Protein AF-A0A0K2SHP6-F1 (afdb_monomer_lite)

Radius of gyration: 23.62 Å; chains: 1; bounding box: 50×53×70 Å

InterPro domains:
  IPR011990 Tetratricopeptide-like helical domain superfamily [G3DSA:1.25.40.10] (3-105)
  IPR011990 Tetratricopeptide-like helical domain superfamily [SSF48452] (15-85)
  IPR019734 Tetratricopeptide repeat [PS50005] (16-49)
  IPR024079 Metallopeptidase, catalytic domain superfamily [G3DSA:3.40.390.10] (210-353)

Secondary structure (DSSP, 8-state):
-TTGGGS-HHHHGGGHHHHHHHHHHHHHTT-HHHHHHHHHHHHHH-TT-HHHHHHHHHHHHHTT-HHHHHHHHHHHHHH-S-HHHHHHHHHHHHHTTTTTT-----PPPEEEEEEEEEEESS--HHHHHHHHHHHHHHH-EEEEEPPPBPPPTTS-EEEHHHHHHHHHHHHHHHHS-HHHHHHHHHHTTS-TT---SHHHHHHHHHHHHTTSTTHHHHHHHHHHHS-EEEEHHHHHHHHHHHTHHHHHSTTEEEEEEEESSEEE-TT--S-S-B--TTEEEEEGGGG--TTS-HHHHHHHHHHHHHHHHHHHTTPPPPSSTTSTTS--SSHHHHHTS-SS--HHHHHHHHHHHHT-

Foldseek 3Di:
DVVLVPDDLVVSLVCLVVLQVVLVVCVVVVVLVSSLVSLLVSLLSVLPPLVSLQSNLVSCLVVVNLQSSLVSLVLQLPPPPDVVSNVVSVCVCVVSVSVVVHDDQDADAAQVAEAEEEEEPDDDPVLVVLLQVLCCVFQNYHYHYDYHDYDDPPFDKDQQLLVVLVVVQVVVVVVDDLVVQLVLQVVLVHHSVADDDSVRSLSSQLVVLVVDPCSVVVNLCSPQQGGIATAQVVVFVVVCVVCVVVCPDPNHLAYEYEYCGFYDHDPDGTDQKDAAARYIYGNLSNQCRVPDDPVRSSQLSSLVSNLRVCNNLVHRFDSHQQASNRDDDDSVSSVSHDSHHGPVSSVRSNVSVVVD

pLDDT: mean 93.49, std 9.22, range [31.86, 98.81]

Organism: Limnochorda pilosa (NCBI:txid1555112)

Structure (mmCIF, N/CA/C/O backbone):
data_AF-A0A0K2SHP6-F1
#
_entry.id   AF-A0A0K2SHP6-F1
#
loop_
_atom_site.group_PDB
_atom_site.id
_atom_site.type_symbol
_atom_site.label_atom_id
_atom_site.label_alt_id
_atom_site.label_comp_id
_atom_site.label_asym_id
_atom_site.label_entity_id
_atom_site.label_seq_id
_atom_site.pdbx_PDB_ins_code
_atom_site.Cartn_x
_atom_site.Cartn_y
_atom_site.Cartn_z
_atom_site.occupancy
_atom_site.B_iso_or_equiv
_atom_site.auth_seq_id
_atom_site.auth_comp_id
_atom_site.auth_asym_id
_atom_site.auth_atom_id
_atom_site.pdbx_PDB_model_num
ATOM 1 N N . MET A 1 1 ? -16.348 16.296 -7.286 1.00 46.06 1 MET A N 1
ATOM 2 C CA . MET A 1 1 ? -15.994 15.407 -6.153 1.00 46.06 1 MET A CA 1
ATOM 3 C C . MET A 1 1 ? -16.353 13.943 -6.405 1.00 46.06 1 MET A C 1
ATOM 5 O O . MET A 1 1 ? -15.451 13.134 -6.304 1.00 46.06 1 MET A O 1
ATOM 9 N N . ALA A 1 2 ? -17.587 13.579 -6.793 1.00 34.31 2 ALA A N 1
ATOM 10 C CA . ALA A 1 2 ? -17.948 12.170 -7.070 1.00 34.31 2 ALA A CA 1
ATOM 11 C C . ALA A 1 2 ? -17.164 11.513 -8.232 1.00 34.31 2 ALA A C 1
ATOM 13 O O . ALA A 1 2 ? -17.018 10.296 -8.279 1.00 34.31 2 ALA A O 1
ATOM 14 N N . GLU A 1 3 ? -16.643 12.317 -9.162 1.00 31.86 3 GLU A N 1
ATOM 15 C CA . GLU A 1 3 ? -15.812 11.859 -10.284 1.00 31.86 3 GLU A CA 1
ATOM 16 C C . GLU A 1 3 ? -14.351 11.582 -9.870 1.00 31.86 3 GLU A C 1
ATOM 18 O O . GLU A 1 3 ? -13.687 10.752 -10.479 1.00 31.86 3 GLU A O 1
ATOM 23 N N . LEU A 1 4 ? -13.889 12.184 -8.765 1.00 37.78 4 LEU A N 1
ATOM 24 C CA . LEU A 1 4 ? -12.546 11.977 -8.198 1.00 37.78 4 LEU A CA 1
ATOM 25 C C . LEU A 1 4 ? -12.437 10.683 -7.389 1.00 37.78 4 LEU A C 1
ATOM 27 O O . LEU A 1 4 ? -11.349 10.143 -7.227 1.00 37.78 4 LEU A O 1
ATOM 31 N N . ASP A 1 5 ? -13.572 10.163 -6.918 1.00 39.72 5 ASP A N 1
ATOM 32 C CA . ASP A 1 5 ? -13.646 8.896 -6.183 1.00 39.72 5 ASP A CA 1
ATOM 33 C C . ASP A 1 5 ? -13.569 7.667 -7.105 1.00 39.72 5 ASP A C 1
ATOM 35 O O . ASP A 1 5 ? -13.494 6.537 -6.625 1.00 39.72 5 ASP A O 1
ATOM 39 N N . ARG A 1 6 ? -13.608 7.860 -8.434 1.00 41.28 6 ARG A N 1
ATOM 40 C CA . ARG A 1 6 ? -13.670 6.767 -9.420 1.00 41.28 6 ARG A CA 1
ATOM 41 C C . ARG A 1 6 ? -12.330 6.360 -10.022 1.00 41.28 6 ARG A C 1
ATOM 43 O O . ARG A 1 6 ? -12.304 5.429 -10.826 1.00 41.28 6 ARG A O 1
ATOM 50 N N . THR A 1 7 ? -11.223 6.971 -9.618 1.00 42.38 7 THR A N 1
ATOM 51 C CA . THR A 1 7 ? -9.961 6.787 -10.335 1.00 42.38 7 THR A CA 1
ATOM 52 C C . THR A 1 7 ? -8.839 6.468 -9.366 1.00 42.38 7 THR A C 1
ATOM 54 O O . THR A 1 7 ? -8.581 7.216 -8.430 1.00 42.38 7 THR A O 1
ATOM 57 N N . PHE A 1 8 ? -8.200 5.323 -9.606 1.00 55.66 8 PHE A N 1
ATOM 58 C CA . PHE A 1 8 ? -6.891 4.896 -9.115 1.00 55.66 8 PHE A CA 1
ATOM 59 C C . PHE A 1 8 ? -6.152 5.924 -8.245 1.00 55.66 8 PHE A C 1
ATOM 61 O O . PHE A 1 8 ? -5.740 6.975 -8.741 1.00 55.66 8 PHE A O 1
ATOM 68 N N . ASN A 1 9 ? -5.895 5.571 -6.978 1.00 60.88 9 ASN A N 1
ATOM 69 C CA . ASN A 1 9 ? -5.190 6.413 -5.997 1.00 60.88 9 ASN A CA 1
ATOM 70 C C . ASN A 1 9 ? -3.904 7.076 -6.535 1.00 60.88 9 ASN A C 1
ATOM 72 O O . ASN A 1 9 ? -3.523 8.144 -6.063 1.00 60.88 9 ASN A O 1
ATOM 76 N N . VAL A 1 10 ? -3.255 6.457 -7.529 1.00 64.12 10 VAL A N 1
ATOM 77 C CA . VAL A 1 10 ? -2.071 6.969 -8.231 1.00 64.12 10 VAL A CA 1
ATOM 78 C C . VAL A 1 10 ? -2.303 8.363 -8.833 1.00 64.12 10 VAL A C 1
ATOM 80 O O . VAL A 1 10 ? -1.466 9.244 -8.656 1.00 64.12 10 VAL A O 1
ATOM 83 N N . PHE A 1 11 ? -3.430 8.594 -9.515 1.00 67.31 11 PHE A N 1
ATOM 84 C CA . PHE A 1 11 ? -3.732 9.896 -10.125 1.00 67.31 11 PHE A CA 1
ATOM 85 C C . PHE A 1 11 ? -4.394 10.849 -9.130 1.00 67.31 11 PHE A C 1
ATOM 87 O O . PHE A 1 11 ? -4.012 12.017 -9.054 1.00 67.31 11 PHE A O 1
ATOM 94 N N . ALA A 1 12 ? -5.314 10.331 -8.308 1.00 71.75 12 ALA A N 1
ATOM 95 C CA . ALA A 1 12 ? -6.076 11.124 -7.344 1.00 71.75 12 ALA A CA 1
ATOM 96 C C . ALA A 1 12 ? -5.189 11.844 -6.309 1.00 71.75 12 ALA A C 1
ATOM 98 O O . ALA A 1 12 ? -5.555 12.914 -5.828 1.00 71.75 12 ALA A O 1
ATOM 99 N N . ARG A 1 13 ? -3.990 11.325 -5.995 1.00 74.94 13 ARG A N 1
ATOM 100 C CA . ARG A 1 13 ? -3.048 11.991 -5.076 1.00 74.94 13 ARG A CA 1
ATOM 101 C C . ARG A 1 13 ? -2.642 13.393 -5.525 1.00 74.94 13 ARG A C 1
ATOM 103 O O . ARG A 1 13 ? -2.431 14.244 -4.669 1.00 74.94 13 ARG A O 1
ATOM 110 N N . ARG A 1 14 ? -2.572 13.667 -6.833 1.00 79.56 14 ARG A N 1
ATOM 111 C CA . ARG A 1 14 ? -2.256 15.020 -7.340 1.00 79.56 14 ARG A CA 1
ATOM 112 C C . ARG A 1 14 ? -3.284 16.060 -6.902 1.00 79.56 14 ARG A C 1
ATOM 114 O O . ARG A 1 14 ? -2.984 17.246 -6.864 1.00 79.56 14 ARG A O 1
ATOM 121 N N . GLU A 1 15 ? -4.472 15.601 -6.536 1.00 83.25 15 GLU A N 1
ATOM 122 C CA . GLU A 1 15 ? -5.588 16.430 -6.116 1.00 83.25 15 GLU A CA 1
ATOM 123 C C . GLU A 1 15 ? -5.791 16.440 -4.597 1.00 83.25 15 GLU A C 1
ATOM 125 O O . GLU A 1 15 ? -6.750 17.036 -4.110 1.00 83.25 15 GLU A O 1
ATOM 130 N N . SER A 1 16 ? -4.895 15.822 -3.811 1.00 88.31 16 SER A N 1
ATOM 131 C CA . SER A 1 16 ? -5.048 15.759 -2.351 1.00 88.31 16 SER A CA 1
ATOM 132 C C . SER A 1 16 ? -5.168 17.145 -1.714 1.00 88.31 16 SER A C 1
ATOM 134 O O . SER A 1 16 ? -5.914 17.308 -0.753 1.00 88.31 16 SER A O 1
ATOM 136 N N . GLN A 1 17 ? -4.489 18.154 -2.275 1.00 91.38 17 GLN A N 1
ATOM 137 C CA . GLN A 1 17 ? -4.561 19.533 -1.786 1.00 91.38 17 GLN A CA 1
ATOM 138 C C . GLN A 1 17 ? -5.980 20.112 -1.850 1.00 91.38 17 GLN A C 1
ATOM 140 O O . GLN A 1 17 ? -6.403 20.782 -0.913 1.00 91.38 17 GLN A O 1
ATOM 145 N N . VAL A 1 18 ? -6.754 19.774 -2.886 1.00 92.75 18 VAL A N 1
ATOM 146 C CA . VAL A 1 18 ? -8.138 20.249 -3.052 1.00 92.75 18 VAL A CA 1
ATOM 147 C C . VAL A 1 18 ? -9.019 19.782 -1.894 1.00 92.75 18 VAL A C 1
ATOM 149 O O . VAL A 1 18 ? -9.867 20.532 -1.410 1.00 92.75 18 VAL A O 1
ATOM 152 N N . TYR A 1 19 ? -8.801 18.556 -1.410 1.00 94.62 19 TYR A N 1
ATOM 153 C CA . TYR A 1 19 ? -9.505 18.047 -0.235 1.00 94.62 19 TYR A CA 1
ATOM 154 C C . TYR A 1 19 ? -9.146 18.841 1.021 1.00 94.62 19 TYR A C 1
ATOM 156 O O . TYR A 1 19 ? -10.040 19.202 1.781 1.00 94.62 19 TYR A O 1
ATOM 164 N N . PHE A 1 20 ? -7.869 19.158 1.233 1.00 95.81 20 PHE A N 1
ATOM 165 C CA . PHE A 1 20 ? -7.456 19.937 2.400 1.00 95.81 20 PHE A CA 1
ATOM 166 C C . PHE A 1 20 ? -8.033 21.354 2.366 1.00 95.81 20 PHE A C 1
ATOM 168 O O . PHE A 1 20 ? -8.647 21.773 3.346 1.00 95.81 20 PHE A O 1
ATOM 175 N N . ASP A 1 21 ? -7.944 22.051 1.233 1.00 95.38 21 ASP A N 1
ATOM 176 C CA . ASP A 1 21 ? -8.497 23.402 1.076 1.00 95.38 21 ASP A CA 1
ATOM 177 C C . ASP A 1 21 ? -10.013 23.424 1.332 1.00 95.38 21 ASP A C 1
ATOM 179 O O . ASP A 1 21 ? -10.532 24.306 2.025 1.00 95.38 21 ASP A O 1
ATOM 183 N N . PHE A 1 22 ? -10.737 22.414 0.836 1.00 96.75 22 PHE A N 1
ATOM 184 C CA . PHE A 1 22 ? -12.172 22.294 1.077 1.00 96.75 22 PHE A CA 1
ATOM 185 C C . PHE A 1 22 ? -12.497 21.975 2.543 1.00 96.75 22 PHE A C 1
ATOM 187 O O . PHE A 1 22 ? -13.408 22.580 3.112 1.00 96.75 22 PHE A O 1
ATOM 194 N N . ALA A 1 23 ? -11.724 21.095 3.185 1.00 97.12 23 ALA A N 1
ATOM 195 C CA . ALA A 1 23 ? -11.887 20.780 4.601 1.00 97.12 23 ALA A CA 1
ATOM 196 C C . ALA A 1 23 ? -11.656 22.017 5.486 1.00 97.12 23 ALA A C 1
ATOM 198 O O . ALA A 1 23 ? -12.432 22.274 6.409 1.00 97.12 23 ALA A O 1
ATOM 199 N N . TYR A 1 24 ? -10.654 22.843 5.164 1.00 97.19 24 TYR A N 1
ATOM 200 C CA . TYR A 1 24 ? -10.438 24.128 5.831 1.00 97.19 24 TYR A CA 1
ATOM 201 C C . TYR A 1 24 ? -11.627 25.075 5.647 1.00 97.19 24 TYR A C 1
ATOM 203 O O . TYR A 1 24 ? -12.107 25.652 6.623 1.00 97.19 24 TYR A O 1
ATOM 211 N N . ALA A 1 25 ? -12.163 25.201 4.431 1.00 97.44 25 ALA A N 1
ATOM 212 C CA . ALA A 1 25 ? -13.352 26.017 4.184 1.00 97.44 25 ALA A CA 1
ATOM 213 C C . ALA A 1 25 ? -14.573 25.542 4.996 1.00 97.44 25 ALA A C 1
ATOM 215 O O . ALA A 1 25 ? -15.337 26.365 5.506 1.00 97.44 25 ALA A O 1
ATOM 216 N N . GLN A 1 26 ? -14.747 24.227 5.163 1.00 97.81 26 GLN A N 1
ATOM 217 C CA . GLN A 1 26 ? -15.789 23.655 6.019 1.00 97.81 26 GLN A CA 1
ATOM 218 C C . GLN A 1 26 ? -15.562 23.985 7.501 1.00 97.81 26 GLN A C 1
ATOM 220 O O . GLN A 1 26 ? -16.510 24.402 8.169 1.00 97.81 26 GLN A O 1
ATOM 225 N N . LEU A 1 27 ? -14.318 23.911 7.996 1.00 96.31 27 LEU A N 1
ATOM 226 C CA . LEU A 1 27 ? -13.974 24.342 9.358 1.00 96.31 27 LEU A CA 1
ATOM 227 C C . LEU A 1 27 ? -14.318 25.815 9.599 1.00 96.31 27 LEU A C 1
ATOM 229 O O . LEU A 1 27 ? -14.962 26.127 10.601 1.00 96.31 27 LEU A O 1
ATOM 233 N N . TYR A 1 28 ? -13.956 26.714 8.677 1.00 96.06 28 TYR A N 1
ATOM 234 C CA . TYR A 1 28 ? -14.283 28.144 8.784 1.00 96.06 28 TYR A CA 1
ATOM 235 C C . TYR A 1 28 ? -15.791 28.410 8.830 1.00 96.06 28 TYR A C 1
ATOM 237 O O . TYR A 1 28 ? -16.234 29.382 9.439 1.00 96.06 28 TYR A O 1
ATOM 245 N N . ARG A 1 29 ? -16.588 27.537 8.209 1.00 96.81 29 ARG A N 1
ATOM 246 C CA . ARG A 1 29 ? -18.055 27.601 8.217 1.00 96.81 29 ARG A CA 1
ATOM 247 C C . ARG A 1 29 ? -18.701 26.875 9.402 1.00 96.81 29 ARG A C 1
ATOM 249 O O . ARG A 1 29 ? -19.924 26.890 9.504 1.00 96.81 29 ARG A O 1
ATOM 256 N N . GLY A 1 30 ? -17.913 26.245 10.274 1.00 96.50 30 GLY A N 1
ATOM 257 C CA . GLY A 1 30 ? -18.402 25.469 11.415 1.00 96.50 30 GLY A CA 1
ATOM 258 C C . GLY A 1 30 ? -18.952 24.081 11.063 1.00 96.50 30 GLY A C 1
ATOM 259 O O . GLY A 1 30 ? -19.522 23.422 11.930 1.00 96.50 30 GLY A O 1
ATOM 260 N N . ASP A 1 31 ? -18.774 23.608 9.826 1.00 97.12 31 ASP A N 1
ATOM 261 C CA . ASP A 1 31 ? -19.172 22.263 9.398 1.00 97.12 31 ASP A CA 1
ATOM 262 C C . ASP A 1 31 ? -18.116 21.233 9.831 1.00 97.12 31 ASP A C 1
ATOM 264 O O . ASP A 1 31 ? -17.289 20.777 9.043 1.00 97.12 31 ASP A O 1
ATOM 268 N N . LEU A 1 32 ? -18.112 20.897 11.125 1.00 96.75 32 LEU A N 1
ATOM 269 C CA . LEU A 1 32 ? -17.114 19.996 11.713 1.00 96.75 32 LEU A CA 1
ATOM 270 C C . LEU A 1 32 ? -17.205 18.569 11.151 1.00 96.75 32 LEU A C 1
ATOM 272 O O . LEU A 1 32 ? -16.179 17.924 10.938 1.00 96.75 32 LEU A O 1
ATOM 276 N N . ALA A 1 33 ? -18.422 18.076 10.906 1.00 95.56 33 ALA A N 1
ATOM 277 C CA . ALA A 1 33 ? -18.645 16.732 10.378 1.00 95.56 33 ALA A CA 1
ATOM 278 C C . ALA A 1 33 ? -18.196 16.627 8.915 1.00 95.56 33 ALA A C 1
ATOM 280 O O . ALA A 1 33 ? -17.489 15.684 8.552 1.00 95.56 33 ALA A O 1
ATOM 281 N N . GLY A 1 34 ? -18.550 17.620 8.094 1.00 96.31 34 GLY A N 1
ATOM 282 C CA . GLY A 1 34 ? -18.091 17.700 6.716 1.00 96.31 34 GLY A CA 1
ATOM 283 C C . GLY A 1 34 ? -16.577 17.866 6.629 1.00 96.31 34 GLY A C 1
ATOM 284 O O . GLY A 1 34 ? -15.938 17.114 5.897 1.00 96.31 34 GLY A O 1
ATOM 285 N N . ALA A 1 35 ? -15.991 18.758 7.436 1.00 97.56 35 ALA A N 1
ATOM 286 C CA . ALA A 1 35 ? -14.543 18.943 7.489 1.00 97.56 35 ALA A CA 1
ATOM 287 C C . ALA A 1 35 ? -13.813 17.642 7.839 1.00 97.56 35 ALA A C 1
ATOM 289 O O . ALA A 1 35 ? -12.863 17.276 7.151 1.00 97.56 35 ALA A O 1
ATOM 290 N N . LYS A 1 36 ? -14.283 16.911 8.861 1.00 96.62 36 LYS A N 1
ATOM 291 C CA . LYS A 1 36 ? -13.721 15.610 9.250 1.00 96.62 36 LYS A CA 1
ATOM 292 C C . LYS A 1 36 ? -13.700 14.639 8.069 1.00 96.62 36 LYS A C 1
ATOM 294 O O . LYS A 1 36 ? -12.642 14.118 7.727 1.00 96.62 36 LYS A O 1
ATOM 299 N N . SER A 1 37 ? -14.850 14.439 7.423 1.00 95.50 37 SER A N 1
ATOM 300 C CA . SER A 1 37 ? -14.970 13.525 6.282 1.00 95.50 37 SER A CA 1
ATOM 301 C C . SER A 1 37 ? -14.051 13.928 5.122 1.00 95.50 37 SER A C 1
ATOM 303 O O . SER A 1 37 ? -13.408 13.080 4.499 1.00 95.50 37 SER A O 1
ATOM 305 N N . THR A 1 38 ? -13.935 15.226 4.844 1.00 96.00 38 THR A N 1
ATOM 306 C CA . THR A 1 38 ? -13.072 15.731 3.773 1.00 96.00 38 THR A CA 1
ATOM 307 C C . THR A 1 38 ? -11.583 15.594 4.119 1.00 96.00 38 THR A C 1
ATOM 309 O O . THR A 1 38 ? -10.806 15.183 3.254 1.00 96.00 38 THR A O 1
ATOM 312 N N . PHE A 1 39 ? -11.175 15.841 5.371 1.00 97.12 39 PHE A N 1
ATOM 313 C CA . PHE A 1 39 ? -9.808 15.567 5.834 1.00 97.12 39 PHE A CA 1
ATOM 314 C C . PHE A 1 39 ? -9.453 14.089 5.695 1.00 97.12 39 PHE A C 1
ATOM 316 O O . PHE A 1 39 ? -8.389 13.773 5.171 1.00 97.12 39 PHE A O 1
ATOM 323 N N . GLU A 1 40 ? -10.345 13.181 6.100 1.00 95.50 40 GLU A N 1
ATOM 324 C CA . GLU A 1 40 ? -10.134 11.737 5.954 1.00 95.50 40 GLU A CA 1
ATOM 325 C C . GLU A 1 40 ? -9.912 11.351 4.483 1.00 95.50 40 GLU A C 1
ATOM 327 O O . GLU A 1 40 ? -9.000 10.587 4.167 1.00 95.50 40 GLU A O 1
ATOM 332 N N . ARG A 1 41 ? -10.677 11.930 3.549 1.00 93.06 41 ARG A N 1
ATOM 333 C CA . ARG A 1 41 ? -10.471 11.712 2.106 1.00 93.06 41 ARG A CA 1
ATOM 334 C C . ARG A 1 41 ? -9.114 12.222 1.625 1.00 93.06 41 ARG A C 1
ATOM 336 O O . ARG A 1 41 ? -8.411 11.485 0.936 1.00 93.06 41 ARG A O 1
ATOM 343 N N . GLY A 1 42 ? -8.726 13.437 2.012 1.00 94.31 42 GLY A N 1
ATOM 344 C CA . GLY A 1 42 ? -7.418 14.001 1.668 1.00 94.31 42 GLY A CA 1
ATOM 345 C C . GLY A 1 42 ? -6.261 13.170 2.228 1.00 94.31 42 GLY A C 1
ATOM 346 O O . GLY A 1 42 ? -5.319 12.840 1.508 1.00 94.31 42 GLY A O 1
ATOM 347 N N . LEU A 1 43 ? -6.364 12.745 3.488 1.00 95.38 43 LEU A N 1
ATOM 348 C CA . LEU A 1 43 ? -5.346 11.941 4.161 1.00 95.38 43 LEU A CA 1
ATOM 349 C C . LEU A 1 43 ? -5.277 10.495 3.657 1.00 95.38 43 LEU A C 1
ATOM 351 O O . LEU A 1 43 ? -4.206 9.907 3.709 1.00 95.38 43 LEU A O 1
ATOM 355 N N . ARG A 1 44 ? -6.349 9.914 3.101 1.00 92.19 44 ARG A N 1
ATOM 356 C CA . ARG A 1 44 ? -6.252 8.620 2.390 1.00 92.19 44 ARG A CA 1
ATOM 357 C C . ARG A 1 44 ? -5.366 8.699 1.146 1.00 92.19 44 ARG A C 1
ATOM 359 O O . ARG A 1 44 ? -4.770 7.695 0.755 1.00 92.19 44 ARG A O 1
ATOM 366 N N . LEU A 1 45 ? -5.301 9.872 0.518 1.00 89.75 45 LEU A N 1
ATOM 367 C CA . LEU A 1 45 ? -4.475 10.130 -0.660 1.00 89.75 45 LEU A CA 1
ATOM 368 C C . LEU A 1 45 ? -3.062 10.586 -0.281 1.00 89.75 45 LEU A C 1
ATOM 370 O O . LEU A 1 45 ? -2.099 10.205 -0.947 1.00 89.75 45 LEU A O 1
ATOM 374 N N . HIS A 1 46 ? -2.938 11.376 0.790 1.00 91.19 46 HIS A N 1
ATOM 375 C CA . HIS A 1 46 ? -1.670 11.910 1.281 1.00 91.19 46 HIS A CA 1
ATOM 376 C C . HIS A 1 46 ? -1.523 11.759 2.812 1.00 91.19 46 HIS A C 1
ATOM 378 O O . HIS A 1 46 ? -1.604 12.753 3.542 1.00 91.19 46 HIS A O 1
ATOM 384 N N . PRO A 1 47 ? -1.265 10.535 3.324 1.00 93.00 47 PRO A N 1
ATOM 385 C CA . PRO A 1 47 ? -1.213 10.267 4.768 1.00 93.00 47 PRO A CA 1
ATOM 386 C C . PRO A 1 47 ? -0.098 11.012 5.519 1.00 93.00 47 PRO A C 1
ATOM 388 O O . PRO A 1 47 ? -0.156 11.144 6.737 1.00 93.00 47 PRO A O 1
ATOM 391 N N . SER A 1 48 ? 0.921 11.510 4.816 1.00 91.31 48 SER A N 1
ATOM 392 C CA . SER A 1 48 ? 2.030 12.285 5.388 1.00 91.31 48 SER A CA 1
ATOM 393 C C . SER A 1 48 ? 1.762 13.795 5.465 1.00 91.31 48 SER A C 1
ATOM 395 O O . SER A 1 48 ? 2.669 14.563 5.770 1.00 91.31 48 SER A O 1
ATOM 397 N N . ASN A 1 49 ? 0.536 14.261 5.184 1.00 94.31 49 ASN A N 1
ATOM 398 C CA . ASN A 1 49 ? 0.186 15.674 5.364 1.00 94.31 49 ASN A CA 1
ATOM 399 C C . ASN A 1 49 ? 0.004 15.985 6.864 1.00 94.31 49 ASN A C 1
ATOM 401 O O . ASN A 1 49 ? -1.072 15.765 7.420 1.00 94.31 49 ASN A O 1
ATOM 405 N N . PHE A 1 50 ? 1.067 16.456 7.524 1.00 96.38 50 PHE A N 1
ATOM 406 C CA . PHE A 1 50 ? 1.088 16.665 8.977 1.00 96.38 50 PHE A CA 1
ATOM 407 C C . PHE A 1 50 ? 0.061 17.693 9.463 1.00 96.38 50 PHE A C 1
ATOM 409 O O . PHE A 1 50 ? -0.578 17.452 10.485 1.00 96.38 50 PHE A O 1
ATOM 416 N N . ASP A 1 51 ? -0.180 18.775 8.718 1.00 96.75 51 ASP A N 1
ATOM 417 C CA . ASP A 1 51 ? -1.223 19.746 9.074 1.00 96.75 51 ASP A CA 1
ATOM 418 C C . ASP A 1 51 ? -2.612 19.097 9.070 1.00 96.75 51 ASP A C 1
ATOM 420 O O . ASP A 1 51 ? -3.374 19.234 10.025 1.00 96.75 51 ASP A O 1
ATOM 424 N N . GLY A 1 52 ? -2.927 18.316 8.034 1.00 97.00 52 GLY A N 1
ATOM 425 C CA . GLY A 1 52 ? -4.159 17.537 7.955 1.00 97.00 52 GLY A CA 1
ATOM 426 C C . GLY A 1 52 ? -4.289 16.529 9.099 1.00 97.00 52 GLY A C 1
ATOM 427 O O . GLY A 1 52 ? -5.377 16.388 9.655 1.00 97.00 52 GLY A O 1
ATOM 428 N N . GLN A 1 53 ? -3.191 15.871 9.498 1.00 98.00 53 GLN A N 1
ATOM 429 C CA . GLN A 1 53 ? -3.180 14.967 10.659 1.00 98.00 53 GLN A CA 1
ATOM 430 C C . GLN A 1 53 ? -3.515 15.702 11.958 1.00 98.00 53 GLN A C 1
ATOM 432 O O . GLN A 1 53 ? -4.345 15.218 12.725 1.00 98.00 53 GLN A O 1
ATOM 437 N N . ILE A 1 54 ? -2.912 16.873 12.188 1.00 98.38 54 ILE A N 1
ATOM 438 C CA . ILE A 1 54 ? -3.185 17.713 13.360 1.00 98.38 54 ILE A CA 1
ATOM 439 C C . ILE A 1 54 ? -4.662 18.129 13.380 1.00 98.38 54 ILE A C 1
ATOM 441 O O . ILE A 1 54 ? -5.341 17.942 14.388 1.00 98.38 54 ILE A O 1
ATOM 445 N N . ARG A 1 55 ? -5.191 18.647 12.263 1.00 98.06 55 ARG A N 1
ATOM 446 C CA . ARG A 1 55 ? -6.592 19.103 12.184 1.00 98.06 55 ARG A CA 1
ATOM 447 C C . ARG A 1 55 ? -7.587 17.968 12.379 1.00 98.06 55 ARG A C 1
ATOM 449 O O . ARG A 1 55 ? -8.601 18.151 13.052 1.00 98.06 55 ARG A O 1
ATOM 456 N N . LEU A 1 56 ? -7.309 16.789 11.825 1.00 97.94 56 LEU A N 1
ATOM 457 C CA . LEU A 1 56 ? -8.159 15.627 12.051 1.00 97.94 56 LEU A CA 1
ATOM 458 C C . LEU A 1 56 ? -8.088 15.157 13.511 1.00 97.94 56 LEU A C 1
ATOM 460 O O . LEU A 1 56 ? -9.133 14.869 14.091 1.00 97.94 56 LEU A O 1
ATOM 464 N N . ALA A 1 57 ? -6.906 15.175 14.135 1.00 98.00 57 ALA A N 1
ATOM 465 C CA . ALA A 1 57 ? -6.758 14.852 15.552 1.00 98.00 57 ALA A CA 1
ATOM 466 C C . ALA A 1 57 ? -7.541 15.822 16.456 1.00 98.00 57 ALA A C 1
ATOM 468 O O . ALA A 1 57 ? -8.242 15.381 17.360 1.00 98.00 57 ALA A O 1
ATOM 469 N N . GLU A 1 58 ? -7.514 17.133 16.189 1.00 97.94 58 GLU A N 1
ATOM 470 C CA . GLU A 1 58 ? -8.329 18.122 16.918 1.00 97.94 58 GLU A CA 1
ATOM 471 C C . GLU A 1 58 ? -9.836 17.807 16.838 1.00 97.94 58 GLU A C 1
ATOM 473 O O . GLU A 1 58 ? -10.561 17.913 17.833 1.00 97.94 58 GLU A O 1
ATOM 478 N N . LEU A 1 59 ? -10.325 17.405 15.659 1.00 97.69 59 LEU A N 1
ATOM 479 C CA . LEU A 1 59 ? -11.718 16.993 15.460 1.00 97.69 59 LEU A CA 1
ATOM 480 C C . LEU A 1 59 ? -12.038 15.674 16.178 1.00 97.69 59 LEU A C 1
ATOM 482 O O . LEU A 1 59 ? -13.131 15.513 16.725 1.00 97.69 59 LEU A O 1
ATOM 486 N N . GLU A 1 60 ? -11.098 14.733 16.201 1.00 96.50 60 GLU A N 1
ATOM 487 C CA . GLU A 1 60 ? -11.212 13.465 16.924 1.00 96.50 60 GLU A CA 1
ATOM 488 C C . GLU A 1 60 ? -11.265 13.689 18.442 1.00 96.50 60 GLU A C 1
ATOM 490 O O . GLU A 1 60 ? -12.169 13.162 19.089 1.00 96.50 60 GLU A O 1
ATOM 495 N N . VAL A 1 61 ? -10.427 14.570 19.001 1.00 97.00 61 VAL A N 1
ATOM 496 C CA . VAL A 1 61 ? -10.504 14.984 20.415 1.00 97.00 61 VAL A CA 1
ATOM 497 C C . VAL A 1 61 ? -11.878 15.574 20.736 1.00 97.00 61 VAL A C 1
ATOM 499 O O . VAL A 1 61 ? -12.537 15.141 21.680 1.00 97.00 61 VAL A O 1
ATOM 502 N N . ARG A 1 62 ? -12.360 16.523 19.921 1.00 95.44 62 ARG A N 1
ATOM 503 C CA . ARG A 1 62 ? -13.677 17.160 20.124 1.00 95.44 62 ARG A CA 1
ATOM 504 C C . ARG A 1 62 ? -14.845 16.180 20.028 1.00 95.44 62 ARG A C 1
ATOM 506 O O . ARG A 1 62 ? -15.876 16.409 20.650 1.00 95.44 62 ARG A O 1
ATOM 513 N N . SER A 1 63 ? -14.697 15.118 19.238 1.00 94.19 63 SER A N 1
ATOM 514 C CA . SER A 1 63 ? -15.719 14.082 19.054 1.00 94.19 63 SER A CA 1
ATOM 515 C C . SER A 1 63 ? -15.561 12.883 19.995 1.00 94.19 63 SER A C 1
ATOM 517 O O . SER A 1 63 ? -16.279 11.899 19.833 1.00 94.19 63 SER A O 1
ATOM 519 N N . GLY A 1 64 ? -14.666 12.957 20.989 1.00 93.62 64 GLY A N 1
ATOM 520 C CA . GLY A 1 64 ? -14.490 11.903 21.991 1.00 93.62 64 GLY A CA 1
ATOM 521 C C . GLY A 1 64 ? -13.805 10.646 21.454 1.00 93.62 64 GLY A C 1
ATOM 522 O O . GLY A 1 64 ? -14.070 9.551 21.940 1.00 93.62 64 GLY A O 1
ATOM 523 N N . ARG A 1 65 ? -12.932 10.788 20.449 1.00 93.88 65 ARG A N 1
ATOM 524 C CA . ARG A 1 65 ? -12.115 9.706 19.875 1.00 93.88 65 ARG A CA 1
ATOM 525 C C . ARG A 1 65 ? -10.634 9.910 20.226 1.00 93.88 65 ARG A C 1
ATOM 527 O O . ARG A 1 65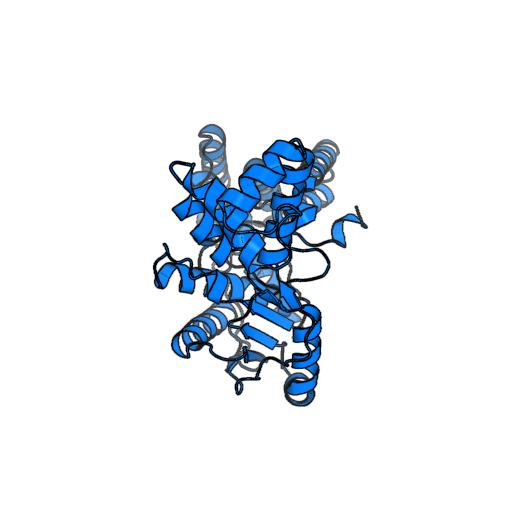 ? -9.841 10.238 19.344 1.00 93.88 65 ARG A O 1
ATOM 534 N N . PRO A 1 66 ? -10.240 9.737 21.501 1.00 94.88 66 PRO A N 1
ATOM 535 C CA . PRO A 1 66 ? -8.881 10.030 21.952 1.00 94.88 66 PRO A CA 1
ATOM 536 C C . PRO A 1 66 ? -7.837 9.094 21.334 1.00 94.88 66 PRO A C 1
ATOM 538 O O . PRO A 1 66 ? -6.710 9.518 21.105 1.00 94.88 66 PRO A O 1
ATOM 541 N N . GLN A 1 67 ? -8.206 7.847 21.019 1.00 93.94 67 GLN A N 1
ATOM 542 C CA . GLN A 1 67 ? -7.256 6.848 20.534 1.00 93.94 67 GLN A CA 1
ATOM 543 C C . GLN A 1 67 ? -6.738 7.151 19.108 1.00 93.94 67 GLN A C 1
ATOM 545 O O . GLN A 1 67 ? -5.521 7.267 18.954 1.00 93.94 67 GLN A O 1
ATOM 550 N N . PRO A 1 68 ? -7.588 7.359 18.076 1.00 94.81 68 PRO A N 1
ATOM 551 C CA . PRO A 1 68 ? -7.111 7.834 16.774 1.00 94.81 68 PRO A CA 1
ATOM 552 C C . PRO A 1 68 ? -6.358 9.171 16.856 1.00 94.81 68 PRO A C 1
ATOM 554 O O . PRO A 1 68 ? -5.310 9.318 16.225 1.00 94.81 68 PRO A O 1
ATOM 557 N N . ALA A 1 69 ? -6.834 10.108 17.689 1.00 96.81 69 ALA A N 1
ATOM 558 C CA . ALA A 1 69 ? -6.189 11.408 17.860 1.00 96.81 69 ALA A CA 1
ATOM 559 C C . ALA A 1 69 ? -4.756 11.269 18.394 1.00 96.81 69 ALA A C 1
ATOM 561 O O . ALA A 1 69 ? -3.830 11.879 17.856 1.00 96.81 69 ALA A O 1
ATOM 562 N N . LEU A 1 70 ? -4.563 10.434 19.421 1.00 96.81 70 LEU A N 1
ATOM 563 C CA . LEU A 1 70 ? -3.256 10.165 20.013 1.00 96.81 70 LEU A CA 1
ATOM 564 C C . LEU A 1 70 ? -2.274 9.620 18.972 1.00 96.81 70 LEU A C 1
ATOM 566 O O . LEU A 1 70 ? -1.175 10.152 18.835 1.00 96.81 70 LEU A O 1
ATOM 570 N N . GLU A 1 71 ? -2.672 8.605 18.202 1.00 95.38 71 GLU A N 1
ATOM 571 C CA . GLU A 1 71 ? -1.800 7.982 17.196 1.00 95.38 71 GLU A CA 1
ATOM 572 C C . GLU A 1 71 ? -1.376 8.966 16.097 1.00 95.38 71 GLU A C 1
ATOM 574 O O . GLU A 1 71 ? -0.218 8.962 15.663 1.00 95.38 71 GLU A O 1
ATOM 579 N N . ARG A 1 72 ? -2.281 9.851 15.658 1.00 96.50 72 ARG A N 1
ATOM 580 C CA . ARG A 1 72 ? -1.950 10.911 14.693 1.00 96.50 72 ARG A CA 1
ATOM 581 C C . ARG A 1 72 ? -0.963 11.913 15.265 1.00 96.50 72 ARG A C 1
ATOM 583 O O . ARG A 1 72 ? 0.006 12.263 14.593 1.00 96.50 72 ARG A O 1
ATOM 590 N N . LEU A 1 73 ? -1.189 12.368 16.494 1.00 97.88 73 LEU A N 1
ATOM 591 C CA . LEU A 1 73 ? -0.327 13.360 17.132 1.00 97.88 73 LEU A CA 1
ATOM 592 C C . LEU A 1 73 ? 1.054 12.772 17.449 1.00 97.88 73 LEU A C 1
ATOM 594 O O . LEU A 1 73 ? 2.059 13.437 17.218 1.00 97.88 73 LEU A O 1
ATOM 598 N N . GLN A 1 74 ? 1.139 11.507 17.869 1.00 96.56 74 GLN A N 1
ATOM 599 C CA . GLN A 1 74 ? 2.413 10.798 18.039 1.00 96.56 74 GLN A CA 1
ATOM 600 C C . GLN A 1 74 ? 3.163 10.649 16.707 1.00 96.56 74 GLN A C 1
ATOM 602 O O . GLN A 1 74 ? 4.384 10.834 16.647 1.00 96.56 74 GLN A O 1
ATOM 607 N N . PHE A 1 75 ? 2.445 10.361 15.618 1.00 95.56 75 PHE A N 1
ATOM 608 C CA . PHE A 1 75 ? 3.025 10.337 14.277 1.00 95.56 75 PHE A CA 1
ATOM 609 C C . PHE A 1 75 ? 3.603 11.706 13.889 1.00 95.56 75 PHE A C 1
ATOM 611 O O . PHE A 1 75 ? 4.766 11.784 13.498 1.00 95.56 75 PHE A O 1
ATOM 618 N N . VAL A 1 76 ? 2.848 12.793 14.069 1.00 97.31 76 VAL A N 1
ATOM 619 C CA . VAL A 1 76 ? 3.326 14.159 13.794 1.00 97.31 76 VAL A CA 1
ATOM 620 C C . VAL A 1 76 ? 4.541 14.503 14.661 1.00 97.31 76 VAL A C 1
ATOM 622 O O . VAL A 1 76 ? 5.569 14.924 14.133 1.00 97.31 76 VAL A O 1
ATOM 625 N N . ALA A 1 77 ? 4.467 14.257 15.971 1.00 97.19 77 ALA A N 1
ATOM 626 C CA . ALA A 1 77 ? 5.521 14.575 16.934 1.00 97.19 77 ALA A CA 1
ATOM 627 C C . ALA A 1 77 ? 6.849 13.842 16.672 1.00 97.19 77 ALA A C 1
ATOM 629 O O . ALA A 1 77 ? 7.905 14.327 17.089 1.00 97.19 77 ALA A O 1
ATOM 630 N N . SER A 1 78 ? 6.799 12.682 16.009 1.00 95.06 78 SER A N 1
ATOM 631 C CA . SER A 1 78 ? 7.971 11.849 15.713 1.00 95.06 78 SER A CA 1
ATOM 632 C C . SER A 1 78 ? 8.484 11.968 14.278 1.00 95.06 78 SER A C 1
ATOM 634 O O . SER A 1 78 ? 9.666 11.719 14.048 1.00 95.06 78 SER A O 1
ATOM 636 N N . ARG A 1 79 ? 7.628 12.319 13.308 1.00 93.88 79 ARG A N 1
ATOM 637 C CA . ARG A 1 79 ? 7.968 12.274 11.875 1.00 93.88 79 ARG A CA 1
ATOM 638 C C . ARG A 1 79 ? 7.953 13.624 11.173 1.00 93.88 79 ARG A C 1
ATOM 640 O O . ARG A 1 79 ? 8.589 13.728 10.126 1.00 93.88 79 ARG A O 1
ATOM 647 N N . SER A 1 80 ? 7.265 14.637 11.706 1.00 95.25 80 SER A N 1
ATOM 648 C CA . SER A 1 80 ? 7.324 15.970 11.100 1.00 95.25 80 SER A CA 1
ATOM 649 C C . SER A 1 80 ? 8.743 16.517 11.189 1.00 95.25 80 SER A C 1
ATOM 651 O O . SER A 1 80 ? 9.407 16.350 12.211 1.00 95.25 80 SER A O 1
ATOM 653 N N . THR A 1 81 ? 9.215 17.167 10.125 1.00 95.88 81 THR A N 1
ATOM 654 C CA . THR A 1 81 ? 10.488 17.898 10.114 1.00 95.88 81 THR A CA 1
ATOM 655 C C . THR A 1 81 ? 10.367 19.283 10.750 1.00 95.88 81 THR A C 1
ATOM 657 O O . THR A 1 81 ? 11.384 19.826 11.180 1.00 95.88 81 THR A O 1
ATOM 660 N N . ASP A 1 82 ? 9.150 19.816 10.867 1.00 97.56 82 ASP A N 1
ATOM 661 C CA . ASP A 1 82 ? 8.832 21.120 11.450 1.00 97.56 82 ASP A CA 1
ATOM 662 C C . ASP A 1 82 ? 8.727 21.021 12.987 1.00 97.56 82 ASP A C 1
ATOM 664 O O . ASP A 1 82 ? 7.927 20.246 13.518 1.00 97.56 82 ASP A O 1
ATOM 668 N N . GLU A 1 83 ? 9.556 21.777 13.719 1.00 97.56 83 GLU A N 1
ATOM 669 C CA . GLU A 1 83 ? 9.544 21.748 15.190 1.00 97.56 83 GLU A CA 1
ATOM 670 C C . GLU A 1 83 ? 8.260 22.343 15.774 1.00 97.56 83 GLU A C 1
ATOM 672 O O . GLU A 1 83 ? 7.798 21.839 16.795 1.00 97.56 83 GLU A O 1
ATOM 677 N N . ASP A 1 84 ? 7.637 23.328 15.123 1.00 98.06 84 ASP A N 1
ATOM 678 C CA . ASP A 1 84 ? 6.402 23.936 15.621 1.00 98.06 84 ASP A CA 1
ATOM 679 C C . ASP A 1 84 ? 5.254 22.923 15.554 1.00 98.06 84 ASP A C 1
ATOM 681 O O . ASP A 1 84 ? 4.505 22.757 16.519 1.00 98.06 84 ASP A O 1
ATOM 685 N N . GLN A 1 85 ? 5.167 22.155 14.461 1.00 98.12 85 GLN A N 1
ATOM 686 C CA . GLN A 1 85 ? 4.211 21.049 14.348 1.00 98.12 85 GLN A CA 1
ATOM 687 C C . GLN A 1 85 ? 4.470 19.958 15.396 1.00 98.12 85 GLN A C 1
ATOM 689 O O . GLN A 1 85 ? 3.524 19.458 16.012 1.00 98.12 85 GLN A O 1
ATOM 694 N N . ARG A 1 86 ? 5.740 19.588 15.630 1.00 98.44 86 ARG A N 1
ATOM 695 C CA . ARG A 1 86 ? 6.096 18.593 16.656 1.00 98.44 86 ARG A CA 1
ATOM 696 C C . ARG A 1 86 ? 5.716 19.066 18.058 1.00 98.44 86 ARG A C 1
ATOM 698 O O . ARG A 1 86 ? 5.120 18.298 18.815 1.00 98.44 86 ARG A O 1
ATOM 705 N N . ALA A 1 87 ? 6.054 20.305 18.403 1.00 98.25 87 ALA A N 1
ATOM 706 C CA . ALA A 1 87 ? 5.749 20.906 19.695 1.00 98.25 87 ALA A CA 1
ATOM 707 C C . ALA A 1 87 ? 4.236 21.021 19.907 1.00 98.25 87 ALA A C 1
ATOM 709 O O . ALA A 1 87 ? 3.735 20.614 20.955 1.00 98.25 87 ALA A O 1
ATOM 710 N N . TYR A 1 88 ? 3.501 21.475 18.889 1.00 98.38 88 TYR A N 1
ATOM 711 C CA . TYR A 1 88 ? 2.046 21.570 18.940 1.00 98.38 88 TYR A CA 1
ATOM 712 C C . TYR A 1 88 ? 1.381 20.206 19.150 1.00 98.38 88 TYR A C 1
ATOM 714 O O . TYR A 1 88 ? 0.484 20.068 19.983 1.00 98.38 88 TYR A O 1
ATOM 722 N N . ALA A 1 89 ? 1.857 19.168 18.455 1.00 98.38 89 ALA A N 1
ATOM 723 C CA . ALA A 1 89 ? 1.330 17.821 18.624 1.00 98.38 89 ALA A CA 1
ATOM 724 C C . ALA A 1 89 ? 1.546 17.279 20.049 1.00 98.38 89 ALA A C 1
ATOM 726 O O . ALA A 1 89 ? 0.607 16.755 20.647 1.00 98.38 89 ALA A O 1
ATOM 727 N N . ARG A 1 90 ? 2.746 17.459 20.624 1.00 98.56 90 ARG A N 1
ATOM 728 C CA . ARG A 1 90 ? 3.033 17.088 22.025 1.00 98.56 90 ARG A CA 1
ATOM 729 C C . ARG A 1 90 ? 2.150 17.862 23.004 1.00 98.56 90 ARG A C 1
ATOM 731 O O . ARG A 1 90 ? 1.558 17.261 23.895 1.00 98.56 90 ARG A O 1
ATOM 738 N N . GLN A 1 91 ? 1.990 19.168 22.788 1.00 98.31 91 GLN A N 1
ATOM 739 C CA . GLN A 1 91 ? 1.131 20.009 23.619 1.00 98.31 91 GLN A CA 1
ATOM 740 C C . GLN A 1 91 ? -0.325 19.526 23.608 1.00 98.31 91 GLN A C 1
ATOM 742 O O . GLN A 1 91 ? -0.956 19.493 24.664 1.00 98.31 91 GLN A O 1
ATOM 747 N N . LEU A 1 92 ? -0.875 19.151 22.448 1.00 98.06 92 LEU A N 1
ATOM 748 C CA . LEU A 1 92 ? -2.241 18.622 22.356 1.00 98.06 92 LEU A CA 1
ATOM 749 C C . LEU A 1 92 ? -2.398 17.283 23.088 1.00 98.06 92 LEU A C 1
ATOM 751 O O . LEU A 1 92 ? -3.412 17.090 23.760 1.00 98.06 92 LEU A O 1
ATOM 755 N N . ILE A 1 93 ? -1.404 16.390 22.995 1.00 98.38 93 ILE A N 1
ATOM 756 C CA . ILE A 1 93 ? -1.384 15.119 23.738 1.00 98.38 93 ILE A CA 1
ATOM 757 C C . ILE A 1 93 ? -1.463 15.380 25.246 1.00 98.38 93 ILE A C 1
ATOM 759 O O . ILE A 1 93 ? -2.297 14.779 25.922 1.00 98.38 93 ILE A O 1
ATOM 763 N N . GLU A 1 94 ? -0.636 16.294 25.756 1.00 98.00 94 GLU A N 1
ATOM 764 C CA . GLU A 1 94 ? -0.575 16.640 27.181 1.00 98.00 94 GLU A CA 1
ATOM 765 C C . GLU A 1 94 ? -1.835 17.376 27.656 1.00 98.00 94 GLU A C 1
ATOM 767 O O . GLU A 1 94 ? -2.427 17.014 28.669 1.00 98.00 94 GLU A O 1
ATOM 772 N N . THR A 1 95 ? -2.286 18.385 26.906 1.00 98.06 95 THR A N 1
ATOM 773 C CA . THR A 1 95 ? -3.431 19.241 27.275 1.00 98.06 95 THR A CA 1
ATOM 774 C C . THR A 1 95 ? -4.723 18.443 27.412 1.00 98.06 95 THR A C 1
ATOM 776 O O . THR A 1 95 ? -5.567 18.762 28.249 1.00 98.06 95 THR A O 1
ATOM 779 N N . HIS A 1 96 ? -4.889 17.414 26.582 1.00 97.38 96 HIS A N 1
ATOM 780 C CA . HIS A 1 96 ? -6.066 16.554 26.594 1.00 97.38 96 HIS A CA 1
ATOM 781 C C . HIS A 1 96 ? -5.838 15.225 27.316 1.00 97.38 96 HIS A C 1
ATOM 783 O O . HIS A 1 96 ? -6.732 14.387 27.280 1.00 97.38 96 HIS A O 1
ATOM 789 N N . ASP A 1 97 ? -4.688 15.027 27.966 1.00 96.81 97 ASP A N 1
ATOM 790 C CA . ASP A 1 97 ? -4.347 13.795 28.688 1.00 96.81 97 ASP A CA 1
ATOM 791 C C . ASP A 1 97 ? -4.606 12.526 27.848 1.00 96.81 97 ASP A C 1
ATOM 793 O O . ASP A 1 97 ? -5.209 11.546 28.293 1.00 96.81 97 ASP A O 1
ATOM 797 N N . LEU A 1 98 ? -4.228 12.571 26.563 1.00 96.31 98 LEU A N 1
ATOM 798 C CA . LEU A 1 98 ? -4.594 11.523 25.603 1.00 96.31 98 LEU A CA 1
ATOM 799 C C . LEU A 1 98 ? -3.927 10.183 25.925 1.00 96.31 98 LEU A C 1
ATOM 801 O O . LEU A 1 98 ? -4.521 9.134 25.685 1.00 96.31 98 LEU A O 1
ATOM 805 N N . GLU A 1 99 ? -2.726 10.208 26.507 1.00 94.62 99 GLU A N 1
ATOM 806 C CA . GLU A 1 99 ? -2.025 8.996 26.948 1.00 94.62 99 GLU A CA 1
ATOM 807 C C . GLU A 1 99 ? -2.788 8.267 28.062 1.00 94.62 99 GLU A C 1
ATOM 809 O O . GLU A 1 99 ? -2.881 7.040 28.035 1.00 94.62 99 GLU A O 1
ATOM 814 N N . ALA A 1 100 ? -3.396 8.991 29.009 1.00 94.62 100 ALA A N 1
ATOM 815 C CA . ALA A 1 100 ? -4.212 8.373 30.054 1.00 94.62 100 ALA A CA 1
ATOM 816 C C . ALA A 1 100 ? -5.543 7.823 29.518 1.00 94.62 100 ALA A C 1
ATOM 818 O O . ALA A 1 100 ? -6.098 6.879 30.080 1.00 94.62 100 ALA A O 1
ATOM 819 N N . GLN A 1 101 ? -6.048 8.386 28.417 1.00 92.38 101 GLN A N 1
ATOM 820 C CA . GLN A 1 101 ? -7.264 7.929 27.735 1.00 92.38 101 GLN A CA 1
ATOM 821 C C . GLN A 1 101 ? -7.021 6.784 26.745 1.00 92.38 101 GLN A C 1
ATOM 823 O O . GLN A 1 101 ? -7.968 6.290 26.124 1.00 92.38 101 GLN A O 1
ATOM 828 N N . ARG A 1 102 ? -5.765 6.362 26.571 1.00 90.94 102 ARG A N 1
ATOM 829 C CA . ARG A 1 102 ? -5.399 5.292 25.652 1.00 90.94 102 ARG A CA 1
ATOM 830 C C . ARG A 1 102 ? -6.127 4.000 26.017 1.00 90.94 102 ARG A C 1
ATOM 832 O O . ARG A 1 102 ? -6.069 3.524 27.150 1.00 90.94 102 ARG A O 1
ATOM 839 N N . THR A 1 103 ? -6.749 3.379 25.023 1.00 88.56 103 THR A N 1
ATOM 840 C CA . THR A 1 103 ? -7.415 2.080 25.176 1.00 88.56 103 THR A CA 1
ATOM 841 C C . THR A 1 103 ? -6.784 1.046 24.255 1.00 88.56 103 THR A C 1
ATOM 843 O O . THR A 1 103 ? -6.254 1.363 23.191 1.00 88.56 103 THR A O 1
ATOM 846 N N . THR A 1 104 ? -6.800 -0.218 24.680 1.00 86.69 104 THR A N 1
ATOM 847 C CA . THR A 1 104 ? -6.358 -1.320 23.819 1.00 86.69 104 THR A CA 1
ATOM 848 C C . THR A 1 104 ? -7.556 -1.819 23.028 1.00 86.69 104 THR A C 1
ATOM 850 O O . THR A 1 104 ? -8.474 -2.406 23.596 1.00 86.69 104 THR A O 1
ATOM 853 N N . LEU A 1 105 ? -7.540 -1.581 21.719 1.00 90.50 105 LEU A N 1
ATOM 854 C CA . LEU A 1 105 ? -8.517 -2.145 20.796 1.00 90.50 105 LEU A CA 1
ATOM 855 C C . LEU A 1 105 ? -8.102 -3.574 20.446 1.00 90.50 105 LEU A C 1
ATOM 857 O O . LEU A 1 105 ? -6.964 -3.815 20.047 1.00 90.50 105 LEU A O 1
ATOM 861 N N . VAL A 1 106 ? -9.028 -4.518 20.598 1.00 89.81 106 VAL A N 1
ATOM 862 C CA . VAL A 1 106 ? -8.814 -5.933 20.279 1.00 89.81 106 VAL A CA 1
ATOM 863 C C . VAL A 1 106 ? -9.925 -6.374 19.337 1.00 89.81 106 VAL A C 1
ATOM 865 O O . VAL A 1 106 ? -11.103 -6.184 19.642 1.00 89.81 106 VAL A O 1
ATOM 868 N N . LEU A 1 107 ? -9.558 -6.946 18.189 1.00 94.94 107 LEU A N 1
ATOM 869 C CA . LEU A 1 107 ? -10.540 -7.555 17.295 1.00 94.94 107 LEU A CA 1
ATOM 870 C C . LEU A 1 107 ? -11.112 -8.824 17.935 1.00 94.94 107 LEU A C 1
ATOM 872 O O . LEU A 1 107 ? -10.350 -9.591 18.528 1.00 94.94 107 LEU A O 1
ATOM 876 N N . PRO A 1 108 ? -12.423 -9.085 17.800 1.00 95.31 108 PRO A N 1
ATOM 877 C CA . PRO A 1 108 ? -12.977 -10.359 18.218 1.00 95.31 108 PRO A CA 1
ATOM 878 C C . PRO A 1 108 ? -12.458 -11.482 17.315 1.00 95.31 108 PRO A C 1
ATOM 880 O O . PRO A 1 108 ? -12.282 -11.290 16.109 1.00 95.31 108 PRO A O 1
ATOM 883 N N . ASP A 1 109 ? -12.252 -12.662 17.898 1.00 96.88 109 ASP A N 1
ATOM 884 C CA . ASP A 1 109 ? -11.832 -13.843 17.149 1.00 96.88 109 ASP A CA 1
ATOM 885 C C . ASP A 1 109 ? -12.908 -14.255 16.134 1.00 96.88 109 ASP A C 1
ATOM 887 O O . ASP A 1 109 ? -14.079 -14.443 16.471 1.00 96.88 109 ASP A O 1
ATOM 891 N N . ARG A 1 110 ? -12.489 -14.409 14.877 1.00 96.31 110 ARG A N 1
ATOM 892 C CA . ARG A 1 110 ? -13.295 -14.827 13.723 1.00 96.31 110 ARG A CA 1
ATOM 893 C C . ARG A 1 110 ? -12.582 -15.922 12.927 1.00 96.31 110 ARG A C 1
ATOM 895 O O . ARG A 1 110 ? -12.662 -15.970 11.706 1.00 96.31 110 ARG A O 1
ATOM 902 N N . PHE A 1 111 ? -11.895 -16.835 13.616 1.00 96.81 111 PHE A N 1
ATOM 903 C CA . PHE A 1 111 ? -11.240 -18.003 13.002 1.00 96.81 111 PHE A CA 1
ATOM 904 C C . PHE A 1 111 ? -12.218 -19.006 12.373 1.00 96.81 111 PHE A C 1
ATOM 906 O O . PHE A 1 111 ? -11.803 -19.946 11.699 1.00 96.81 111 PHE A O 1
ATOM 913 N N . ASP A 1 112 ? -13.519 -18.804 12.578 1.00 96.50 112 ASP A N 1
ATOM 914 C CA . ASP A 1 112 ? -14.584 -19.476 11.842 1.00 96.50 112 ASP A CA 1
ATOM 915 C C . ASP A 1 112 ? -14.787 -18.912 10.424 1.00 96.50 112 ASP A C 1
ATOM 917 O O . ASP A 1 112 ? -15.471 -19.541 9.622 1.00 96.50 112 ASP A O 1
ATOM 921 N N . HIS A 1 113 ? -14.203 -17.752 10.119 1.00 98.00 113 HIS A N 1
ATOM 922 C CA . HIS A 1 113 ? -14.118 -17.169 8.786 1.00 98.00 113 HIS A CA 1
ATOM 923 C C . HIS A 1 113 ? -12.740 -17.420 8.187 1.00 98.00 113 HIS A C 1
ATOM 925 O O . HIS A 1 113 ? -11.731 -17.423 8.902 1.00 98.00 113 HIS A O 1
ATOM 931 N N . ARG A 1 114 ? -12.695 -17.589 6.862 1.00 97.88 114 ARG A N 1
ATOM 932 C CA . ARG A 1 114 ? -11.450 -17.867 6.144 1.00 97.88 114 ARG A CA 1
ATOM 933 C C . ARG A 1 114 ? -11.173 -16.882 5.018 1.00 97.88 114 ARG A C 1
ATOM 935 O O . ARG A 1 114 ? -12.084 -16.442 4.321 1.00 97.88 114 ARG A O 1
ATOM 942 N N . LEU A 1 115 ? -9.900 -16.576 4.821 1.00 98.69 115 LEU A N 1
ATOM 943 C CA . LEU A 1 115 ? -9.368 -15.927 3.628 1.00 98.69 115 LEU A CA 1
ATOM 944 C C . LEU A 1 115 ? -8.547 -16.956 2.849 1.00 98.69 115 LEU A C 1
ATOM 946 O O . LEU A 1 115 ? -7.664 -17.590 3.427 1.00 98.69 115 LEU A O 1
ATOM 950 N N . LEU A 1 116 ? -8.806 -17.093 1.551 1.00 98.75 116 LEU A N 1
ATOM 951 C CA . LEU A 1 116 ? -7.983 -17.932 0.683 1.00 98.75 116 LEU A CA 1
ATOM 952 C C . LEU A 1 116 ? -6.704 -17.177 0.314 1.00 98.75 116 LEU A C 1
ATOM 954 O O . LEU A 1 116 ? -6.767 -16.016 -0.091 1.00 98.75 116 LEU A O 1
ATOM 958 N N . MET A 1 117 ? -5.551 -17.825 0.433 1.00 98.75 117 MET A N 1
ATOM 959 C CA . MET A 1 117 ? -4.262 -17.314 -0.018 1.00 98.75 117 MET A CA 1
ATOM 960 C C . MET A 1 117 ? -3.737 -18.193 -1.145 1.00 98.75 117 MET A C 1
ATOM 962 O O . MET A 1 117 ? -3.560 -19.392 -0.962 1.00 98.75 117 MET A O 1
ATOM 966 N N . VAL A 1 118 ? -3.489 -17.592 -2.305 1.00 98.19 118 VAL A N 1
ATOM 967 C CA . VAL A 1 118 ? -3.179 -18.333 -3.534 1.00 98.19 118 VAL A CA 1
ATOM 968 C C . VAL A 1 118 ? -1.787 -17.952 -4.019 1.00 98.19 118 VAL A C 1
ATOM 970 O O . VAL A 1 118 ? -1.588 -16.801 -4.425 1.00 98.19 118 VAL A O 1
ATOM 973 N N . PRO A 1 119 ? -0.810 -18.866 -4.010 1.00 98.06 119 PRO A N 1
ATOM 974 C CA . PRO A 1 119 ? 0.424 -18.641 -4.740 1.00 98.06 119 PRO A CA 1
ATOM 975 C C . PRO A 1 119 ? 0.175 -18.790 -6.245 1.00 98.06 119 PRO A C 1
ATOM 977 O O . PRO A 1 119 ? -0.440 -19.758 -6.688 1.00 98.06 119 PRO A O 1
ATOM 980 N N . ILE A 1 120 ? 0.660 -17.833 -7.034 1.00 96.50 120 ILE A N 1
ATOM 981 C CA . ILE A 1 120 ? 0.687 -17.927 -8.497 1.00 96.50 120 ILE A CA 1
ATOM 982 C C . ILE A 1 120 ? 2.128 -18.113 -8.944 1.00 96.50 120 ILE A C 1
ATOM 984 O O . ILE A 1 120 ? 2.972 -17.239 -8.706 1.00 96.50 120 ILE A O 1
ATOM 988 N N . ASP A 1 121 ? 2.368 -19.233 -9.621 1.00 92.06 121 ASP A N 1
ATOM 989 C CA . ASP A 1 121 ? 3.689 -19.755 -9.967 1.00 92.06 121 ASP A CA 1
ATOM 990 C C . ASP A 1 121 ? 4.612 -19.895 -8.738 1.00 92.06 121 ASP A C 1
ATOM 992 O O . ASP A 1 121 ? 4.229 -20.443 -7.704 1.00 92.06 121 ASP A O 1
ATOM 996 N N . LEU A 1 122 ? 5.866 -19.456 -8.852 1.00 89.94 122 LEU A N 1
ATOM 997 C CA . LEU A 1 122 ? 6.903 -19.656 -7.846 1.00 89.94 122 LEU A CA 1
ATOM 998 C C . LEU A 1 122 ? 6.834 -18.580 -6.760 1.00 89.94 122 LEU A C 1
ATOM 1000 O O . LEU A 1 122 ? 7.462 -17.531 -6.872 1.00 89.94 122 LEU A O 1
ATOM 1004 N N . VAL A 1 123 ? 6.116 -18.873 -5.676 1.00 96.31 123 VAL A N 1
ATOM 1005 C CA . VAL A 1 123 ? 6.153 -18.083 -4.436 1.00 96.31 123 VAL A CA 1
ATOM 1006 C C . VAL A 1 123 ? 6.833 -18.897 -3.330 1.00 96.31 123 VAL A C 1
ATOM 1008 O O . VAL A 1 123 ? 6.415 -20.026 -3.075 1.00 96.31 123 VAL A O 1
ATOM 1011 N N . PRO A 1 124 ? 7.865 -18.366 -2.645 1.00 96.75 124 PRO A N 1
ATOM 1012 C CA . PRO A 1 124 ? 8.523 -19.086 -1.559 1.00 96.75 124 PRO A CA 1
ATOM 1013 C C . PRO A 1 124 ? 7.559 -19.430 -0.414 1.00 96.75 124 PRO A C 1
ATOM 1015 O O . PRO A 1 124 ? 6.880 -18.551 0.115 1.00 96.75 124 PRO A O 1
ATOM 1018 N N . GLU A 1 125 ? 7.561 -20.684 0.040 1.00 96.69 125 GLU A N 1
ATOM 1019 C CA . GLU A 1 125 ? 6.696 -21.154 1.136 1.00 96.69 125 GLU A CA 1
ATOM 1020 C C . GLU A 1 125 ? 6.899 -20.346 2.428 1.00 96.69 125 GLU A C 1
ATOM 1022 O O . GLU A 1 125 ? 5.938 -19.932 3.070 1.00 96.69 125 GLU A O 1
ATOM 1027 N N . ALA A 1 126 ? 8.151 -20.018 2.765 1.00 97.25 126 ALA A N 1
ATOM 1028 C CA . ALA A 1 126 ? 8.469 -19.200 3.936 1.00 97.25 126 ALA A CA 1
ATOM 1029 C C . ALA A 1 126 ? 7.864 -17.783 3.868 1.00 97.25 126 ALA A C 1
ATOM 1031 O O . ALA A 1 126 ? 7.521 -17.209 4.902 1.00 97.25 126 ALA A O 1
ATOM 1032 N N . LEU A 1 127 ? 7.723 -17.217 2.663 1.00 98.06 127 LEU A N 1
ATOM 1033 C CA . LEU A 1 127 ? 7.068 -15.924 2.458 1.00 98.06 127 LEU A CA 1
ATOM 1034 C C . LEU A 1 127 ? 5.558 -16.048 2.690 1.00 98.06 127 LEU A C 1
ATOM 1036 O O . LEU A 1 127 ? 4.995 -15.239 3.426 1.00 98.06 127 LEU A O 1
ATOM 1040 N N . LEU A 1 128 ? 4.922 -17.070 2.103 1.00 98.44 128 LEU A N 1
ATOM 1041 C CA . LEU A 1 128 ? 3.495 -17.355 2.301 1.00 98.44 128 LEU A CA 1
ATOM 1042 C C . LEU A 1 128 ? 3.179 -17.548 3.784 1.00 98.44 128 LEU A C 1
ATOM 1044 O O . LEU A 1 128 ? 2.238 -16.946 4.296 1.00 98.44 128 LEU A O 1
ATOM 1048 N N . GLU A 1 129 ? 4.007 -18.315 4.492 1.00 98.50 129 GLU A N 1
ATOM 1049 C CA . GLU A 1 129 ? 3.833 -18.583 5.915 1.00 98.50 129 GLU A CA 1
ATOM 1050 C C . GLU A 1 129 ? 3.946 -17.318 6.770 1.00 98.50 129 GLU A C 1
ATOM 1052 O O . GLU A 1 129 ? 3.122 -17.072 7.653 1.00 98.50 129 GLU A O 1
ATOM 1057 N N . ALA A 1 130 ? 4.945 -16.479 6.495 1.00 98.56 130 ALA A N 1
ATOM 1058 C CA . ALA A 1 130 ? 5.129 -15.228 7.216 1.00 98.56 130 ALA A CA 1
ATOM 1059 C C . ALA A 1 130 ? 3.947 -14.267 7.002 1.00 98.56 130 ALA A C 1
ATOM 1061 O O . ALA A 1 130 ? 3.481 -13.630 7.951 1.00 98.56 130 ALA A O 1
ATOM 1062 N N . VAL A 1 131 ? 3.428 -14.188 5.771 1.00 98.69 131 VAL A N 1
ATOM 1063 C CA . VAL A 1 131 ? 2.240 -13.385 5.457 1.00 98.69 131 VAL A CA 1
ATOM 1064 C C . VAL A 1 131 ? 0.995 -13.969 6.128 1.00 98.69 131 VAL A C 1
ATOM 1066 O O . VAL A 1 131 ? 0.252 -13.218 6.763 1.00 98.69 131 VAL A O 1
ATOM 1069 N N . ARG A 1 132 ? 0.788 -15.290 6.046 1.00 98.81 132 ARG A N 1
ATOM 1070 C CA . ARG A 1 132 ? -0.305 -16.015 6.709 1.00 98.81 132 ARG A CA 1
ATOM 1071 C C . ARG A 1 132 ? -0.335 -15.700 8.198 1.00 98.81 132 ARG A C 1
ATOM 1073 O O . ARG A 1 132 ? -1.312 -15.138 8.683 1.00 98.81 132 ARG A O 1
ATOM 1080 N N . SER A 1 133 ? 0.767 -15.991 8.886 1.00 98.56 133 SER A N 1
ATOM 1081 C CA . SER A 1 133 ? 0.919 -15.791 10.327 1.00 98.56 133 SER A CA 1
ATOM 1082 C C . SER A 1 133 ? 0.606 -14.351 10.733 1.00 98.56 133 SER A C 1
ATOM 1084 O O . SER A 1 133 ? -0.164 -14.115 11.668 1.00 98.56 133 SER A O 1
ATOM 1086 N N . ARG A 1 134 ? 1.111 -13.363 9.978 1.00 98.50 134 ARG A N 1
ATOM 1087 C CA . ARG A 1 134 ? 0.821 -11.960 10.283 1.00 98.50 134 ARG A CA 1
ATOM 1088 C C . ARG A 1 134 ? -0.648 -11.594 10.061 1.00 98.50 134 ARG A C 1
ATOM 1090 O O . ARG A 1 134 ? -1.205 -10.866 10.881 1.00 98.50 134 ARG A O 1
ATOM 1097 N N . ILE A 1 135 ? -1.288 -12.073 8.992 1.00 98.69 135 ILE A N 1
ATOM 1098 C CA . ILE A 1 135 ? -2.718 -11.816 8.758 1.00 98.69 135 ILE A CA 1
ATOM 1099 C C . ILE A 1 135 ? -3.559 -12.437 9.881 1.00 98.69 135 ILE A C 1
ATOM 1101 O O . ILE A 1 135 ? -4.403 -11.752 10.451 1.00 98.69 135 ILE A O 1
ATOM 1105 N N . GLU A 1 136 ? -3.319 -13.692 10.259 1.00 98.50 136 GLU A N 1
ATOM 1106 C CA . GLU A 1 136 ? -4.067 -14.357 11.340 1.00 98.50 136 GLU A CA 1
ATOM 1107 C C . GLU A 1 136 ? -3.863 -13.672 12.706 1.00 98.50 136 GLU A C 1
ATOM 1109 O O . GLU A 1 136 ? -4.773 -13.610 13.545 1.00 98.50 136 GLU A O 1
ATOM 1114 N N . GLN A 1 137 ? -2.673 -13.111 12.938 1.00 97.50 137 GLN A N 1
ATOM 1115 C CA . GLN A 1 137 ? -2.385 -12.300 14.116 1.00 97.50 137 GLN A CA 1
ATOM 1116 C C . GLN A 1 137 ? -3.203 -11.003 14.131 1.00 97.50 137 GLN A C 1
ATOM 1118 O O . GLN A 1 137 ? -3.892 -10.739 15.115 1.00 97.50 137 GLN A O 1
ATOM 1123 N N . GLU A 1 138 ? -3.140 -10.211 13.060 1.00 97.50 138 GLU A N 1
ATOM 1124 C CA . GLU A 1 138 ? -3.727 -8.865 13.026 1.00 97.50 138 GLU A CA 1
ATOM 1125 C C . GLU A 1 138 ? -5.240 -8.870 12.784 1.00 97.50 138 GLU A C 1
ATOM 1127 O O . GLU A 1 138 ? -5.935 -7.989 13.280 1.00 97.50 138 GLU A O 1
ATOM 1132 N N . PHE A 1 139 ? -5.763 -9.854 12.047 1.00 98.25 139 PHE A N 1
ATOM 1133 C CA . PHE A 1 139 ? -7.180 -9.932 11.680 1.00 98.25 139 PHE A CA 1
ATOM 1134 C C . PHE A 1 139 ? -7.967 -10.965 12.488 1.00 98.25 139 PHE A C 1
ATOM 1136 O O . PHE A 1 139 ? -9.193 -10.918 12.470 1.00 98.25 139 PHE A O 1
ATOM 1143 N N . ARG A 1 140 ? -7.321 -11.894 13.204 1.00 97.94 140 ARG A N 1
ATOM 1144 C CA . ARG A 1 140 ? -8.022 -12.942 13.980 1.00 97.94 140 ARG A CA 1
ATOM 1145 C C . ARG A 1 140 ? -8.994 -13.786 13.132 1.00 97.94 140 ARG A C 1
ATOM 1147 O O . ARG A 1 140 ? -10.024 -14.232 13.625 1.00 97.94 140 ARG A O 1
ATOM 1154 N N . ILE A 1 141 ? -8.677 -13.979 11.854 1.00 98.19 141 ILE A N 1
ATOM 1155 C CA . ILE A 1 141 ? -9.379 -14.862 10.905 1.00 98.19 141 ILE A CA 1
ATOM 1156 C C . ILE A 1 141 ? -8.449 -16.002 10.515 1.00 98.19 141 ILE A C 1
ATOM 1158 O O . ILE A 1 141 ? -7.236 -15.872 10.672 1.00 98.19 141 ILE A O 1
ATOM 1162 N N . ARG A 1 142 ? -8.993 -17.096 9.980 1.00 98.50 142 ARG A N 1
ATOM 1163 C CA . ARG A 1 142 ? -8.178 -18.176 9.419 1.00 98.50 142 ARG A CA 1
ATOM 1164 C C . ARG A 1 142 ? -7.687 -17.789 8.026 1.00 98.50 142 ARG A C 1
ATOM 1166 O O . ARG A 1 142 ? -8.439 -17.219 7.236 1.00 98.50 142 ARG A O 1
ATOM 1173 N N . VAL A 1 143 ? -6.453 -18.142 7.696 1.00 98.75 143 VAL A N 1
ATOM 1174 C CA . VAL A 1 143 ? -5.917 -18.002 6.342 1.00 98.75 143 VAL A CA 1
ATOM 1175 C C . VAL A 1 143 ? -5.558 -19.381 5.806 1.00 98.75 143 VAL A C 1
ATOM 1177 O O . VAL A 1 143 ? -4.741 -20.104 6.372 1.00 98.75 143 VAL A O 1
ATOM 1180 N N . GLU A 1 144 ? -6.189 -19.754 4.702 1.00 98.44 144 GLU A N 1
ATOM 1181 C CA . GLU A 1 144 ? -6.005 -21.047 4.056 1.00 98.44 144 GLU A CA 1
ATOM 1182 C C . GLU A 1 144 ? -5.152 -20.870 2.803 1.00 98.44 144 GLU A C 1
ATOM 1184 O O . GLU A 1 144 ? -5.570 -20.201 1.861 1.00 98.44 144 GLU A O 1
ATOM 1189 N N . ILE A 1 145 ? -3.944 -21.439 2.809 1.00 98.31 145 ILE A N 1
ATOM 1190 C CA . ILE A 1 145 ? -3.097 -21.482 1.615 1.00 98.31 145 ILE A CA 1
ATOM 1191 C C . ILE A 1 145 ? -3.618 -22.619 0.742 1.00 98.31 145 ILE A C 1
ATOM 1193 O O . ILE A 1 145 ? -3.592 -23.772 1.173 1.00 98.31 145 ILE A O 1
ATOM 1197 N N . VAL A 1 146 ? -4.110 -22.281 -0.445 1.00 95.75 146 VAL A N 1
ATOM 1198 C CA . VAL A 1 146 ? -4.570 -23.265 -1.431 1.00 95.75 146 VAL A CA 1
ATOM 1199 C C . VAL A 1 146 ? -3.427 -23.669 -2.359 1.00 95.75 146 VAL A C 1
ATOM 1201 O O . VAL A 1 146 ? -2.376 -23.020 -2.387 1.00 95.75 146 VAL A O 1
ATOM 1204 N N . ASP A 1 147 ? -3.644 -24.735 -3.127 1.00 93.69 147 ASP A N 1
ATOM 1205 C CA . ASP A 1 147 ? -2.689 -25.178 -4.137 1.00 93.69 147 ASP A CA 1
ATOM 1206 C C . ASP A 1 147 ? -2.399 -24.064 -5.152 1.00 93.69 147 ASP A C 1
ATOM 1208 O O . ASP A 1 147 ? -3.254 -23.238 -5.486 1.00 93.69 147 ASP A O 1
ATOM 1212 N N . GLY A 1 148 ? -1.152 -24.025 -5.621 1.00 90.06 148 GLY A N 1
ATOM 1213 C CA . GLY A 1 148 ? -0.704 -22.989 -6.540 1.00 90.06 148 GLY A CA 1
ATOM 1214 C C . GLY A 1 148 ? -1.426 -23.053 -7.880 1.00 90.06 148 GLY A C 1
ATOM 1215 O O . GLY A 1 148 ? -1.569 -24.125 -8.469 1.00 90.06 148 GLY A O 1
ATOM 1216 N N . ILE A 1 1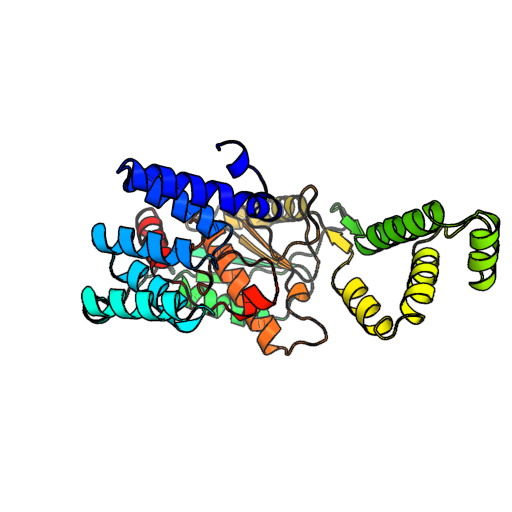49 ? -1.833 -21.888 -8.378 1.00 92.69 149 ILE A N 1
ATOM 1217 C CA . ILE A 1 149 ? -2.469 -21.745 -9.690 1.00 92.69 149 ILE A CA 1
ATOM 1218 C C . ILE A 1 149 ? -1.412 -21.240 -10.679 1.00 92.69 149 ILE A C 1
ATOM 1220 O O . ILE A 1 149 ? -0.762 -20.229 -10.396 1.00 92.69 149 ILE A O 1
ATOM 1224 N N . PRO A 1 150 ? -1.196 -21.914 -11.823 1.00 93.19 150 PRO A N 1
ATOM 1225 C CA . PRO A 1 150 ? -0.252 -21.432 -12.822 1.00 93.19 150 PRO A CA 1
ATOM 1226 C C . PRO A 1 150 ? -0.745 -20.122 -13.440 1.00 93.19 150 PRO A C 1
ATOM 1228 O O . PRO A 1 150 ? -1.949 -19.913 -13.599 1.00 93.19 150 PRO A O 1
ATOM 1231 N N . LEU A 1 151 ? 0.172 -19.242 -13.837 1.00 92.88 151 LEU A N 1
ATOM 1232 C CA . LEU A 1 151 ? -0.213 -18.045 -14.581 1.00 92.88 151 LEU A CA 1
ATOM 1233 C C . LEU A 1 151 ? -0.743 -18.428 -15.983 1.00 92.88 151 LEU A C 1
ATOM 1235 O O . LEU A 1 151 ? -0.016 -19.061 -16.751 1.00 92.88 151 LEU A O 1
ATOM 1239 N N . PRO A 1 152 ? -1.964 -18.017 -16.380 1.00 92.19 152 PRO A N 1
ATOM 1240 C CA . PRO A 1 152 ? -2.473 -18.332 -17.712 1.00 92.19 152 PRO A CA 1
ATOM 1241 C C . PRO A 1 152 ? -1.699 -17.601 -18.811 1.00 92.19 152 PRO A C 1
ATOM 1243 O O . PRO A 1 152 ? -1.620 -16.370 -18.820 1.00 92.19 152 PRO A O 1
ATOM 1246 N N . GLU A 1 153 ? -1.221 -18.351 -19.805 1.00 89.50 153 GLU A N 1
ATOM 1247 C CA . GLU A 1 153 ? -0.477 -17.814 -20.957 1.00 89.50 153 GLU A CA 1
ATOM 1248 C C . GLU A 1 153 ? -1.295 -16.820 -21.799 1.00 89.50 153 GLU A C 1
ATOM 1250 O O . GLU A 1 153 ? -0.741 -15.978 -22.501 1.00 89.50 153 GLU A O 1
ATOM 1255 N N . THR A 1 154 ? -2.626 -16.901 -21.736 1.00 92.69 154 THR A N 1
ATOM 1256 C CA . THR A 1 154 ? -3.544 -16.052 -22.506 1.00 92.69 154 THR A CA 1
ATOM 1257 C C . THR A 1 154 ? -3.813 -14.693 -21.864 1.00 92.69 154 THR A C 1
ATOM 1259 O O . THR A 1 154 ? -4.578 -13.904 -22.425 1.00 92.69 154 THR A O 1
ATOM 1262 N N . LEU A 1 155 ? -3.272 -14.416 -20.673 1.00 94.25 155 LEU A N 1
ATOM 1263 C CA . LEU A 1 155 ? -3.510 -13.135 -20.017 1.00 94.25 155 LEU A CA 1
ATOM 1264 C C . LEU A 1 155 ? -2.888 -11.988 -20.824 1.00 94.25 155 LEU A C 1
ATOM 1266 O O . LEU A 1 155 ? -1.729 -12.080 -21.235 1.00 94.25 155 LEU A O 1
ATOM 1270 N N . PRO A 1 156 ? -3.618 -10.872 -21.018 1.00 95.56 156 PRO A N 1
ATOM 1271 C CA . PRO A 1 156 ? -3.027 -9.678 -21.594 1.00 95.56 156 PRO A CA 1
ATOM 1272 C C . PRO A 1 156 ? -1.820 -9.236 -20.767 1.00 95.56 156 PRO A C 1
ATOM 1274 O O . PRO A 1 156 ? -1.875 -9.198 -19.536 1.00 95.56 156 PRO A O 1
ATOM 1277 N N . SER A 1 157 ? -0.737 -8.881 -21.448 1.00 94.88 157 SER A N 1
ATOM 1278 C CA . SER A 1 157 ? 0.492 -8.408 -20.824 1.00 94.88 157 SER A CA 1
ATOM 1279 C C . SER A 1 157 ? 1.024 -7.170 -21.536 1.00 94.88 157 SER A C 1
ATOM 1281 O O . SER A 1 157 ? 0.652 -6.859 -22.672 1.00 94.88 157 SER A O 1
ATOM 1283 N N . ARG A 1 158 ? 1.872 -6.417 -20.836 1.00 94.50 158 ARG A N 1
ATOM 1284 C CA . ARG A 1 158 ? 2.548 -5.234 -21.368 1.00 94.50 158 ARG A CA 1
ATOM 1285 C C . ARG A 1 158 ? 4.014 -5.265 -20.995 1.00 94.50 158 ARG A C 1
ATOM 1287 O O . ARG A 1 158 ? 4.340 -5.399 -19.819 1.00 94.50 158 ARG A O 1
ATOM 1294 N N . ASP A 1 159 ? 4.875 -5.070 -21.987 1.00 93.81 159 ASP A N 1
ATOM 1295 C CA . ASP A 1 159 ? 6.299 -4.831 -21.772 1.00 93.81 159 ASP A CA 1
ATOM 1296 C C . ASP A 1 159 ? 6.520 -3.337 -21.491 1.00 93.81 159 ASP A C 1
ATOM 1298 O O . ASP A 1 159 ? 6.562 -2.500 -22.398 1.00 93.81 159 ASP A O 1
ATOM 1302 N N . PHE A 1 160 ? 6.596 -2.984 -20.206 1.00 91.94 160 PHE A N 1
ATOM 1303 C CA . PHE A 1 160 ? 6.810 -1.597 -19.794 1.00 91.94 160 PHE A CA 1
ATOM 1304 C C . PHE A 1 160 ? 8.222 -1.103 -20.113 1.00 91.94 160 PHE A C 1
ATOM 1306 O O . PHE A 1 160 ? 8.401 0.100 -20.314 1.00 91.94 160 PHE A O 1
ATOM 1313 N N . LEU A 1 161 ? 9.208 -2.003 -20.179 1.00 92.31 161 LEU A N 1
ATOM 1314 C CA . LEU A 1 161 ? 10.563 -1.630 -20.564 1.00 92.31 161 LEU A CA 1
ATOM 1315 C C . LEU A 1 161 ? 10.605 -1.289 -22.047 1.00 92.31 161 LEU A C 1
ATOM 1317 O O . LEU A 1 161 ? 11.094 -0.223 -22.394 1.00 92.31 161 LEU A O 1
ATOM 1321 N N . ASP A 1 162 ? 10.039 -2.130 -22.915 1.00 94.44 162 ASP A N 1
ATOM 1322 C CA . ASP A 1 162 ? 10.021 -1.848 -24.355 1.00 94.44 162 ASP A CA 1
ATOM 1323 C C . ASP A 1 162 ? 9.279 -0.549 -24.686 1.00 94.44 162 ASP A C 1
ATOM 1325 O O . ASP A 1 162 ? 9.724 0.234 -25.529 1.00 94.44 162 ASP A O 1
ATOM 1329 N N . ARG A 1 163 ? 8.189 -0.264 -23.964 1.00 92.94 163 ARG A N 1
ATOM 1330 C CA . ARG A 1 163 ? 7.488 1.015 -24.081 1.00 92.94 163 ARG A CA 1
ATOM 1331 C C . ARG A 1 163 ? 8.381 2.196 -23.696 1.00 92.94 163 ARG A C 1
ATOM 1333 O O . ARG A 1 163 ? 8.485 3.138 -24.475 1.00 92.94 163 ARG A O 1
ATOM 1340 N N . LEU A 1 164 ? 9.045 2.138 -22.538 1.00 92.44 164 LEU A N 1
ATOM 1341 C CA . LEU A 1 164 ? 9.971 3.187 -22.099 1.00 92.44 164 LEU A CA 1
ATOM 1342 C C . LEU A 1 164 ? 11.113 3.384 -23.103 1.00 92.44 164 LEU A C 1
ATOM 1344 O O . LEU A 1 164 ? 11.438 4.511 -23.461 1.00 92.44 164 LEU A O 1
ATOM 1348 N N . LEU A 1 165 ? 11.707 2.290 -23.582 1.00 95.06 165 LEU A N 1
ATOM 1349 C CA . LEU A 1 165 ? 12.766 2.325 -24.587 1.00 95.06 165 LEU A CA 1
ATOM 1350 C C . LEU A 1 165 ? 12.287 2.993 -25.879 1.00 95.06 165 LEU A C 1
ATOM 1352 O O . LEU A 1 165 ? 13.016 3.792 -26.458 1.00 95.06 165 LEU A O 1
ATOM 1356 N N . THR A 1 166 ? 11.063 2.692 -26.312 1.00 95.94 166 THR A N 1
ATOM 1357 C CA . THR A 1 166 ? 10.444 3.310 -27.492 1.00 95.94 166 THR A CA 1
ATOM 1358 C C . THR A 1 166 ? 10.248 4.812 -27.297 1.00 95.94 166 THR A C 1
ATOM 1360 O O . THR A 1 166 ? 10.615 5.584 -28.176 1.00 95.94 166 THR A O 1
ATOM 1363 N N . GLU A 1 167 ? 9.733 5.238 -26.140 1.00 94.69 167 GLU A N 1
ATOM 1364 C CA . GLU A 1 167 ? 9.536 6.658 -25.811 1.00 94.69 167 GLU A CA 1
ATOM 1365 C C . GLU A 1 167 ? 10.873 7.423 -25.759 1.00 94.69 167 GLU A C 1
ATOM 1367 O O . GLU A 1 167 ? 10.987 8.514 -26.316 1.00 94.69 167 GLU A O 1
ATOM 1372 N N . VAL A 1 168 ? 11.913 6.834 -25.158 1.00 94.56 168 VAL A N 1
ATOM 1373 C CA . VAL A 1 168 ? 13.256 7.436 -25.102 1.00 94.56 168 VAL A CA 1
ATOM 1374 C C . VAL A 1 168 ? 13.873 7.552 -26.497 1.00 94.56 168 VAL A C 1
ATOM 1376 O O . VAL A 1 168 ? 14.388 8.614 -26.842 1.00 94.56 168 VAL A O 1
ATOM 1379 N N . VAL A 1 169 ? 13.813 6.490 -27.309 1.00 96.69 169 VAL A N 1
ATOM 1380 C CA . VAL A 1 169 ? 14.338 6.503 -28.685 1.00 96.69 169 VAL A CA 1
ATOM 1381 C C . VAL A 1 169 ? 13.613 7.535 -29.543 1.00 96.69 169 VAL A C 1
ATOM 1383 O O . VAL A 1 169 ? 14.286 8.319 -30.203 1.00 96.69 169 VAL A O 1
ATOM 1386 N N . ALA A 1 170 ? 12.283 7.603 -29.471 1.00 96.38 170 ALA A N 1
ATOM 1387 C CA . ALA A 1 170 ? 11.510 8.609 -30.196 1.00 96.38 170 ALA A CA 1
ATOM 1388 C C . ALA A 1 170 ? 11.932 10.035 -29.806 1.00 96.38 170 ALA A C 1
ATOM 1390 O O . ALA A 1 170 ? 12.156 10.873 -30.673 1.00 96.38 170 ALA A O 1
ATOM 1391 N N . HIS A 1 171 ? 12.141 10.303 -28.513 1.00 95.81 171 HIS A N 1
ATOM 1392 C CA . HIS A 1 171 ? 12.601 11.617 -28.063 1.00 95.81 171 HIS A CA 1
ATOM 1393 C C . HIS A 1 171 ? 14.001 11.981 -28.591 1.00 95.81 171 HIS A C 1
ATOM 1395 O O . HIS A 1 171 ? 14.263 13.138 -28.928 1.00 95.81 171 HIS A O 1
ATOM 1401 N N . ILE A 1 172 ? 14.904 11.000 -28.687 1.00 94.06 172 ILE A N 1
ATOM 1402 C CA . ILE A 1 172 ? 16.228 11.179 -29.298 1.00 94.06 172 ILE A CA 1
ATOM 1403 C C . ILE A 1 172 ? 16.077 11.498 -30.787 1.00 94.06 172 ILE A C 1
ATOM 1405 O O . ILE A 1 172 ? 16.715 12.431 -31.270 1.00 94.06 172 ILE A O 1
ATOM 1409 N N . GLU A 1 173 ? 15.224 10.764 -31.500 1.00 95.38 173 GLU A N 1
ATOM 1410 C CA . GLU A 1 173 ? 14.963 10.975 -32.927 1.00 95.38 173 GLU A CA 1
ATOM 1411 C C . GLU A 1 173 ? 14.359 12.358 -33.208 1.00 95.38 173 GLU A C 1
ATOM 1413 O O . GLU A 1 173 ? 14.753 13.024 -34.160 1.00 95.38 173 GLU A O 1
ATOM 1418 N N . GLU A 1 174 ? 13.457 12.832 -32.347 1.00 96.19 174 GLU A N 1
ATOM 1419 C CA . GLU A 1 174 ? 12.853 14.166 -32.443 1.00 96.19 174 GLU A CA 1
ATOM 1420 C C . GLU A 1 174 ? 13.848 15.303 -32.162 1.00 96.19 174 GLU A C 1
ATOM 1422 O O . GLU A 1 174 ? 13.663 16.423 -32.642 1.00 96.19 174 GLU A O 1
ATOM 1427 N N . SER A 1 175 ? 14.897 15.029 -31.383 1.00 95.12 175 SER A N 1
ATOM 1428 C CA . SER A 1 175 ? 15.832 16.047 -30.887 1.00 95.12 175 SER A CA 1
ATOM 1429 C C . SER A 1 175 ? 17.134 16.156 -31.690 1.00 95.12 175 SER A C 1
ATOM 1431 O O . SER A 1 175 ? 17.957 17.015 -31.375 1.00 95.12 175 SER A O 1
ATOM 1433 N N . ASN A 1 176 ? 17.354 15.302 -32.696 1.00 96.00 176 ASN A N 1
ATOM 1434 C CA . ASN A 1 176 ? 18.610 15.226 -33.453 1.00 96.00 176 ASN A CA 1
ATOM 1435 C C . ASN A 1 176 ? 18.356 15.192 -34.966 1.00 96.00 176 ASN A C 1
ATOM 1437 O O . ASN A 1 176 ? 17.286 14.797 -35.428 1.00 96.00 176 ASN A O 1
ATOM 1441 N N . SER A 1 177 ? 19.343 15.605 -35.765 1.00 96.88 177 SER A N 1
ATOM 1442 C CA . SER A 1 177 ? 19.207 15.575 -37.224 1.00 96.88 177 SER A CA 1
ATOM 1443 C C . SER A 1 177 ? 19.308 14.148 -37.791 1.00 96.88 177 SER A C 1
ATOM 1445 O O . SER A 1 177 ? 19.978 13.292 -37.205 1.00 96.88 177 SER A O 1
ATOM 1447 N N . PRO A 1 178 ? 18.710 13.872 -38.970 1.00 96.44 178 PRO A N 1
ATOM 1448 C CA . PRO A 1 178 ? 18.801 12.556 -39.606 1.00 96.44 178 PRO A CA 1
ATOM 1449 C C . PRO A 1 178 ? 20.238 12.065 -39.835 1.00 96.44 178 PRO A C 1
ATOM 1451 O O . PRO A 1 178 ? 20.496 10.872 -39.695 1.00 96.44 178 PRO A O 1
ATOM 1454 N N . ASP A 1 179 ? 21.175 12.964 -40.151 1.00 96.62 179 ASP A N 1
ATOM 1455 C CA . ASP A 1 179 ? 22.579 12.608 -40.391 1.00 96.62 179 ASP A CA 1
ATOM 1456 C C . ASP A 1 179 ? 23.302 12.219 -39.089 1.00 96.62 179 ASP A C 1
ATOM 1458 O O . ASP A 1 179 ? 24.044 11.233 -39.062 1.00 96.62 179 ASP A O 1
ATOM 1462 N N . GLU A 1 180 ? 23.050 12.946 -37.993 1.00 96.00 180 GLU A N 1
ATOM 1463 C CA . GLU A 1 180 ? 23.578 12.620 -36.660 1.00 96.00 180 GLU A CA 1
ATOM 1464 C C . GLU A 1 180 ? 23.048 11.268 -36.170 1.00 96.00 180 GLU A C 1
ATOM 1466 O O . GLU A 1 180 ? 23.820 10.432 -35.693 1.00 96.00 180 GLU A O 1
ATOM 1471 N N . LEU A 1 181 ? 21.746 11.023 -36.347 1.00 96.69 181 LEU A N 1
ATOM 1472 C CA . LEU A 1 181 ? 21.096 9.764 -35.985 1.00 96.69 181 LEU A CA 1
ATOM 1473 C C . LEU A 1 181 ? 21.624 8.595 -36.820 1.00 96.69 181 LEU A C 1
ATOM 1475 O O . LEU A 1 181 ? 22.000 7.563 -36.264 1.00 96.69 181 LEU A O 1
ATOM 1479 N N . ALA A 1 182 ? 21.723 8.758 -38.142 1.00 96.94 182 ALA A N 1
ATOM 1480 C CA . ALA A 1 182 ? 22.250 7.729 -39.033 1.00 96.94 182 ALA A CA 1
ATOM 1481 C C . ALA A 1 182 ? 23.691 7.341 -38.666 1.00 96.94 182 ALA A C 1
ATOM 1483 O O . ALA A 1 182 ? 24.025 6.149 -38.631 1.00 96.94 182 ALA A O 1
ATOM 1484 N N . TRP A 1 183 ? 24.534 8.333 -38.357 1.00 97.25 183 TRP A N 1
ATOM 1485 C CA . TRP A 1 183 ? 25.892 8.099 -37.872 1.00 97.25 183 TRP A CA 1
ATOM 1486 C C . TRP A 1 183 ? 25.891 7.354 -36.533 1.00 97.25 183 TRP A C 1
ATOM 1488 O O . TRP A 1 183 ? 26.554 6.322 -36.412 1.00 97.25 183 TRP A O 1
ATOM 1498 N N . PHE A 1 184 ? 25.118 7.830 -35.554 1.00 96.50 184 PHE A N 1
ATOM 1499 C CA . PHE A 1 184 ? 25.059 7.246 -34.216 1.00 96.50 184 PHE A CA 1
ATOM 1500 C C . PHE A 1 184 ? 24.565 5.795 -34.240 1.00 96.50 184 PHE A C 1
ATOM 1502 O O . PHE A 1 184 ? 25.187 4.914 -33.647 1.00 96.50 184 PHE A O 1
ATOM 1509 N N . TYR A 1 185 ? 23.502 5.501 -34.989 1.00 97.88 185 TYR A N 1
ATOM 1510 C CA . TYR A 1 185 ? 22.999 4.137 -35.139 1.00 97.88 185 TYR A CA 1
ATOM 1511 C C . TYR A 1 185 ? 24.012 3.219 -35.818 1.00 97.88 185 TYR A C 1
ATOM 1513 O O . TYR A 1 185 ? 24.256 2.113 -35.334 1.00 97.88 185 TYR A O 1
ATOM 1521 N N . THR A 1 186 ? 24.671 3.686 -36.880 1.00 97.06 186 THR A N 1
ATOM 1522 C CA . THR A 1 186 ? 25.716 2.902 -37.552 1.00 97.06 186 THR A CA 1
ATOM 1523 C C . THR A 1 186 ? 26.901 2.636 -36.618 1.00 97.06 186 THR A C 1
ATOM 1525 O O . THR A 1 186 ? 27.419 1.520 -36.594 1.00 97.06 186 THR A O 1
ATOM 1528 N N . PHE A 1 187 ? 27.296 3.620 -35.798 1.00 96.19 187 PHE A N 1
ATOM 1529 C CA . PHE A 1 187 ? 28.333 3.464 -34.773 1.00 96.19 187 PHE A CA 1
ATOM 1530 C C . PHE A 1 187 ? 27.988 2.363 -33.756 1.00 96.19 187 PHE A C 1
ATOM 1532 O O . PHE A 1 187 ? 28.864 1.599 -33.355 1.00 96.19 187 PHE A O 1
ATOM 1539 N N . LEU A 1 188 ? 26.709 2.215 -33.399 1.00 96.56 188 LEU A N 1
ATOM 1540 C CA . LEU A 1 188 ? 26.216 1.143 -32.524 1.00 96.56 188 LEU A CA 1
ATOM 1541 C C . LEU 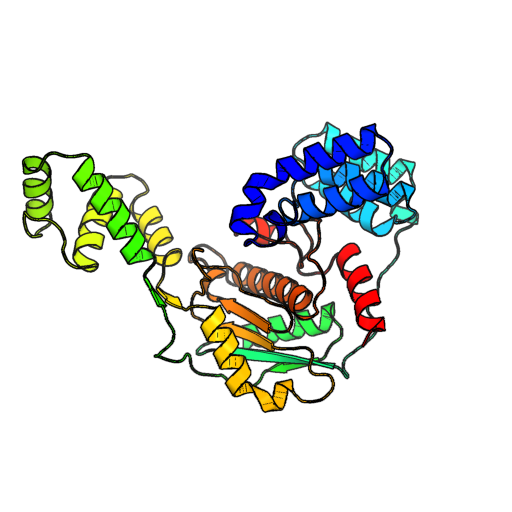A 1 188 ? 25.994 -0.207 -33.234 1.00 96.56 188 LEU A C 1
ATOM 1543 O O . LEU A 1 188 ? 25.522 -1.163 -32.611 1.00 96.56 188 LEU A O 1
ATOM 1547 N N . GLY A 1 189 ? 26.315 -0.311 -34.528 1.00 96.94 189 GLY A N 1
ATOM 1548 C CA . GLY A 1 189 ? 26.080 -1.515 -35.330 1.00 96.94 189 GLY A CA 1
ATOM 1549 C C . GLY A 1 189 ? 24.600 -1.766 -35.636 1.00 96.94 189 GLY A C 1
ATOM 1550 O O . GLY A 1 189 ? 24.184 -2.919 -35.759 1.00 96.94 189 GLY A O 1
ATOM 1551 N N . LEU A 1 190 ? 23.799 -0.702 -35.714 1.00 97.50 190 LEU A N 1
ATOM 1552 C CA . LEU A 1 190 ? 22.369 -0.725 -36.026 1.00 97.50 190 LEU A CA 1
ATOM 1553 C C . LEU A 1 190 ? 22.112 -0.231 -37.461 1.00 97.50 190 LEU A C 1
ATOM 1555 O O . LEU A 1 190 ? 22.975 0.425 -38.053 1.00 97.50 190 LEU A O 1
ATOM 1559 N N . PRO A 1 191 ? 20.928 -0.501 -38.044 1.00 96.94 191 PRO A N 1
ATOM 1560 C CA . PRO A 1 191 ? 20.532 0.127 -39.299 1.00 96.94 191 PRO A CA 1
ATOM 1561 C C . PRO A 1 191 ? 20.546 1.656 -39.176 1.00 96.94 191 PRO A C 1
ATOM 1563 O O . PRO A 1 191 ? 20.017 2.201 -38.211 1.00 96.94 191 PRO A O 1
ATOM 1566 N N . ALA A 1 192 ? 21.051 2.360 -40.194 1.00 95.44 192 ALA A N 1
ATOM 1567 C CA . ALA A 1 192 ? 21.027 3.829 -40.239 1.00 95.44 192 ALA A CA 1
ATOM 1568 C C . ALA A 1 192 ? 19.603 4.418 -40.145 1.00 95.44 192 ALA A C 1
ATOM 1570 O O . ALA A 1 192 ? 19.433 5.574 -39.782 1.00 95.44 192 ALA A O 1
ATOM 1571 N N . SER A 1 193 ? 18.579 3.611 -40.448 1.00 94.12 193 SER A N 1
ATOM 1572 C CA . SER A 1 193 ? 17.163 3.958 -40.288 1.00 94.12 193 SER A CA 1
ATOM 1573 C C . SER A 1 193 ? 16.649 3.891 -38.842 1.00 94.12 193 SER A C 1
ATOM 1575 O O . SER A 1 193 ? 15.454 4.072 -38.651 1.00 94.12 193 SER A O 1
ATOM 1577 N N . GLY A 1 194 ? 17.484 3.527 -37.865 1.00 94.88 194 GLY A N 1
ATOM 1578 C CA . GLY A 1 194 ? 17.094 3.374 -36.461 1.00 94.88 194 GLY A CA 1
ATOM 1579 C C . GLY A 1 194 ? 16.822 1.933 -36.005 1.00 94.88 194 GLY A C 1
ATOM 1580 O O . GLY A 1 194 ? 16.799 1.000 -36.825 1.00 94.88 194 GLY A O 1
ATOM 1581 N N . PRO A 1 195 ? 16.651 1.735 -34.682 1.00 97.00 195 PRO A N 1
ATOM 1582 C CA . PRO A 1 195 ? 16.408 0.432 -34.064 1.00 97.00 195 PRO A CA 1
ATOM 1583 C C . PRO A 1 195 ? 15.000 -0.097 -34.381 1.00 97.00 195 PRO A C 1
ATOM 1585 O O . PRO A 1 195 ? 14.013 0.630 -34.314 1.00 97.00 195 PRO A O 1
ATOM 1588 N N . ARG A 1 196 ? 14.877 -1.393 -34.682 1.00 94.50 196 ARG A N 1
ATOM 1589 C CA . ARG A 1 196 ? 13.603 -2.050 -35.044 1.00 94.50 196 ARG A CA 1
ATOM 1590 C C . ARG A 1 196 ? 13.117 -3.003 -33.962 1.00 94.50 196 ARG A C 1
ATOM 1592 O O . ARG A 1 196 ? 11.916 -3.143 -33.739 1.00 94.50 196 ARG A O 1
ATOM 1599 N N . THR A 1 197 ? 14.053 -3.645 -33.283 1.00 95.56 197 THR A N 1
ATOM 1600 C CA . THR A 1 197 ? 13.793 -4.618 -32.218 1.00 95.56 197 THR A CA 1
ATOM 1601 C C . THR A 1 197 ? 13.984 -3.996 -30.840 1.00 95.56 197 THR A C 1
ATOM 1603 O O . THR A 1 197 ? 14.628 -2.951 -30.694 1.00 95.56 197 THR A O 1
ATOM 1606 N N . ARG A 1 198 ? 13.446 -4.660 -29.814 1.00 94.12 198 ARG A N 1
ATOM 1607 C CA . ARG A 1 198 ? 13.644 -4.254 -28.422 1.00 94.12 198 ARG A CA 1
ATOM 1608 C C . ARG A 1 198 ? 15.133 -4.231 -28.077 1.00 94.12 198 ARG A C 1
ATOM 1610 O O . ARG A 1 198 ? 15.616 -3.248 -27.532 1.00 94.12 198 ARG A O 1
ATOM 1617 N N . GLU A 1 199 ? 15.882 -5.261 -28.457 1.00 95.06 199 GLU A N 1
ATOM 1618 C CA . GLU A 1 199 ? 17.316 -5.399 -28.180 1.00 95.06 199 GLU A CA 1
ATOM 1619 C C . GLU A 1 199 ? 18.157 -4.301 -28.847 1.00 95.06 199 GLU A C 1
ATOM 1621 O O . GLU A 1 199 ? 19.222 -3.923 -28.355 1.00 95.06 199 GLU A O 1
ATOM 1626 N N . GLU A 1 200 ? 17.717 -3.790 -29.997 1.00 97.06 200 GLU A N 1
ATOM 1627 C CA . GLU A 1 200 ? 18.355 -2.643 -30.646 1.00 97.06 200 GLU A CA 1
ATOM 1628 C C . GLU A 1 200 ? 18.039 -1.340 -29.908 1.00 97.06 200 GLU A C 1
ATOM 1630 O O . GLU A 1 200 ? 18.949 -0.540 -29.693 1.00 97.06 200 GLU A O 1
ATOM 1635 N N . ARG A 1 201 ? 16.795 -1.144 -29.446 1.00 96.81 201 ARG A N 1
ATOM 1636 C CA . ARG A 1 201 ? 16.444 0.008 -28.598 1.00 96.81 201 ARG A CA 1
ATOM 1637 C C . ARG A 1 201 ? 17.196 -0.022 -27.264 1.00 96.81 201 ARG A C 1
ATOM 1639 O O . ARG A 1 201 ? 17.712 1.009 -26.842 1.00 96.81 201 ARG A O 1
ATOM 1646 N N . GLU A 1 202 ? 17.340 -1.196 -26.640 1.00 95.56 202 GLU A N 1
ATOM 1647 C CA . GLU A 1 202 ? 18.160 -1.374 -25.432 1.00 95.56 202 GLU A CA 1
ATOM 1648 C C . GLU A 1 202 ? 19.601 -0.915 -25.673 1.00 95.56 202 GLU A C 1
ATOM 1650 O O . GLU A 1 202 ? 20.146 -0.174 -24.860 1.00 95.56 202 GLU A O 1
ATOM 1655 N N . ARG A 1 203 ? 20.207 -1.291 -26.808 1.00 96.06 203 ARG A N 1
ATOM 1656 C CA . ARG A 1 203 ? 21.568 -0.867 -27.176 1.00 96.06 203 ARG A CA 1
ATOM 1657 C C . ARG A 1 203 ? 21.699 0.648 -27.315 1.00 96.06 203 ARG A C 1
ATOM 1659 O O . ARG A 1 203 ? 22.678 1.203 -26.821 1.00 96.06 203 ARG A O 1
ATOM 1666 N N . VAL A 1 204 ? 20.725 1.305 -27.948 1.00 96.12 204 VAL A N 1
ATOM 1667 C CA . VAL A 1 204 ? 20.691 2.773 -28.069 1.00 96.12 204 VAL A CA 1
ATOM 1668 C C . VAL A 1 204 ? 20.669 3.427 -26.690 1.00 96.12 204 VAL A C 1
ATOM 1670 O O . VAL A 1 204 ? 21.524 4.256 -26.379 1.00 96.12 204 VAL A O 1
ATOM 1673 N N . VAL A 1 205 ? 19.725 3.023 -25.840 1.00 95.19 205 VAL A N 1
ATOM 1674 C CA . VAL A 1 205 ? 19.551 3.612 -24.506 1.00 95.19 205 VAL A CA 1
ATOM 1675 C C . VAL A 1 205 ? 20.758 3.329 -23.611 1.00 95.19 205 VAL A C 1
ATOM 1677 O O . VAL A 1 205 ? 21.247 4.230 -22.934 1.00 95.19 205 VAL A O 1
ATOM 1680 N N . LEU A 1 206 ? 21.299 2.112 -23.652 1.00 94.12 206 LEU A N 1
ATOM 1681 C CA . LEU A 1 206 ? 22.508 1.738 -22.920 1.00 94.12 206 LEU A CA 1
ATOM 1682 C C . LEU A 1 206 ? 23.724 2.568 -23.321 1.00 94.12 206 LEU A C 1
ATOM 1684 O O . LEU A 1 206 ? 24.492 2.964 -22.449 1.00 94.12 206 LEU A O 1
ATOM 1688 N N . ALA A 1 207 ? 23.911 2.843 -24.614 1.00 94.19 207 ALA A N 1
ATOM 1689 C CA . ALA A 1 207 ? 25.019 3.672 -25.079 1.00 94.19 207 ALA A CA 1
ATOM 1690 C C . ALA A 1 207 ? 24.955 5.089 -24.490 1.00 94.19 207 ALA A C 1
ATOM 1692 O O . ALA A 1 207 ? 25.981 5.631 -24.084 1.00 94.19 207 ALA A O 1
ATOM 1693 N N . LEU A 1 208 ? 23.750 5.656 -24.386 1.00 92.12 208 LEU A N 1
ATOM 1694 C CA . LEU A 1 208 ? 23.532 6.978 -23.797 1.00 92.12 208 LEU A CA 1
ATOM 1695 C C . LEU A 1 208 ? 23.707 6.977 -22.282 1.00 92.12 208 LEU A C 1
ATOM 1697 O O . LEU A 1 208 ? 24.355 7.870 -21.740 1.00 92.12 208 LEU A O 1
ATOM 1701 N N . LEU A 1 209 ? 23.167 5.967 -21.600 1.00 93.38 209 LEU A N 1
ATOM 1702 C CA . LEU A 1 209 ? 23.333 5.832 -20.158 1.00 93.38 209 LEU A CA 1
ATOM 1703 C C . LEU A 1 209 ? 24.804 5.636 -19.797 1.00 93.38 209 LEU A C 1
ATOM 1705 O O . LEU A 1 209 ? 25.282 6.306 -18.895 1.00 93.38 209 LEU A O 1
ATOM 1709 N N . ASN A 1 210 ? 25.554 4.810 -20.528 1.00 90.88 210 ASN A N 1
ATOM 1710 C CA . ASN A 1 210 ? 26.980 4.580 -20.268 1.00 90.88 210 ASN A CA 1
ATOM 1711 C C . ASN A 1 210 ? 27.855 5.839 -20.410 1.00 90.88 210 ASN A C 1
ATOM 1713 O O . ASN A 1 210 ? 28.987 5.836 -19.932 1.00 90.88 210 ASN A O 1
ATOM 1717 N N . ALA A 1 211 ? 27.360 6.902 -21.051 1.00 89.75 211 ALA A N 1
ATOM 1718 C CA . ALA A 1 211 ? 28.036 8.198 -21.094 1.00 89.75 211 ALA A CA 1
ATOM 1719 C C . ALA A 1 211 ? 27.820 9.043 -19.819 1.00 89.75 211 ALA A C 1
ATOM 1721 O O . ALA A 1 211 ? 28.478 10.067 -19.649 1.00 89.75 211 ALA A O 1
ATOM 1722 N N . GLN A 1 212 ? 26.903 8.635 -18.938 1.00 91.81 212 GLN A N 1
ATOM 1723 C CA . GLN A 1 212 ? 26.600 9.276 -17.657 1.00 91.81 212 GLN A CA 1
ATOM 1724 C C . GLN A 1 212 ? 27.340 8.572 -16.512 1.00 91.81 212 GLN A C 1
ATOM 1726 O O . GLN A 1 212 ? 27.508 7.353 -16.536 1.00 91.81 212 GLN A O 1
ATOM 1731 N N . GLU A 1 213 ? 27.710 9.323 -15.471 1.00 91.94 213 GLU A N 1
ATOM 1732 C CA . GLU A 1 213 ? 28.405 8.793 -14.284 1.00 91.94 213 GLU A CA 1
ATOM 1733 C C . GLU A 1 213 ? 27.621 7.647 -13.610 1.00 91.94 213 GLU A C 1
ATOM 1735 O O . GLU A 1 213 ? 28.187 6.599 -13.306 1.00 91.94 213 GLU A O 1
ATOM 1740 N N . ASP A 1 214 ? 26.294 7.787 -13.503 1.00 90.19 214 ASP A N 1
ATOM 1741 C CA . ASP A 1 214 ? 25.403 6.815 -12.849 1.00 90.19 214 ASP A CA 1
ATOM 1742 C C . ASP A 1 214 ? 24.667 5.869 -13.819 1.00 90.19 214 ASP A C 1
ATOM 1744 O O . ASP A 1 214 ? 23.750 5.136 -13.430 1.00 90.19 214 ASP A O 1
ATOM 1748 N N . GLY A 1 215 ? 25.056 5.847 -15.096 1.00 90.81 215 GLY A N 1
ATOM 1749 C CA . GLY A 1 215 ? 24.334 5.150 -16.165 1.00 90.81 215 GLY A CA 1
ATOM 1750 C C . GLY A 1 215 ? 24.012 3.683 -15.897 1.00 90.81 215 GLY A C 1
ATOM 1751 O O . GLY A 1 215 ? 22.883 3.228 -16.094 1.00 90.81 215 GLY A O 1
ATOM 1752 N N . ALA A 1 216 ? 24.997 2.935 -15.399 1.00 89.06 216 ALA A N 1
ATOM 1753 C CA . ALA A 1 216 ? 24.839 1.516 -15.093 1.00 89.06 216 ALA A CA 1
ATOM 1754 C C . ALA A 1 216 ? 23.857 1.265 -13.935 1.00 89.06 216 ALA A C 1
ATOM 1756 O O . ALA A 1 216 ? 23.166 0.242 -13.919 1.00 89.06 216 ALA A O 1
ATOM 1757 N N . ALA A 1 217 ? 23.791 2.181 -12.963 1.00 87.88 217 ALA A N 1
ATOM 1758 C CA . ALA A 1 217 ? 22.857 2.089 -11.847 1.00 87.88 217 ALA A CA 1
ATOM 1759 C C . ALA A 1 217 ? 21.427 2.387 -12.319 1.00 87.88 217 ALA A C 1
ATOM 1761 O O . ALA A 1 217 ? 20.518 1.610 -12.022 1.00 87.88 217 ALA A O 1
ATOM 1762 N N . ILE A 1 218 ? 21.258 3.437 -13.133 1.00 89.56 218 ILE A N 1
ATOM 1763 C CA . ILE A 1 218 ? 19.981 3.804 -13.767 1.00 89.56 218 ILE A CA 1
ATOM 1764 C C . ILE A 1 218 ? 19.448 2.642 -14.609 1.00 89.56 218 ILE A C 1
ATOM 1766 O O . ILE A 1 218 ? 18.292 2.254 -14.465 1.00 89.56 218 ILE A O 1
ATOM 1770 N N . TRP A 1 219 ? 20.295 2.031 -15.442 1.00 91.31 219 TRP A N 1
ATOM 1771 C CA . TRP A 1 219 ? 19.891 0.895 -16.270 1.00 91.31 219 TRP A CA 1
ATOM 1772 C C . TRP A 1 219 ? 19.403 -0.298 -15.445 1.00 91.31 219 TRP A C 1
ATOM 1774 O O . TRP A 1 219 ? 18.390 -0.922 -15.771 1.00 91.31 219 TRP A O 1
ATOM 1784 N N . ARG A 1 220 ? 20.115 -0.618 -14.357 1.00 88.44 220 ARG A N 1
ATOM 1785 C CA . ARG A 1 220 ? 19.736 -1.708 -13.452 1.00 88.44 220 ARG A CA 1
ATOM 1786 C C . ARG A 1 220 ? 18.392 -1.430 -12.780 1.00 88.44 220 ARG A C 1
ATOM 1788 O O . ARG A 1 220 ? 17.572 -2.341 -12.710 1.00 88.44 220 ARG A O 1
ATOM 1795 N N . ASP A 1 221 ? 18.166 -0.195 -12.331 1.00 85.62 221 ASP A N 1
ATOM 1796 C CA . ASP A 1 221 ? 16.884 0.229 -11.759 1.00 85.62 221 ASP A CA 1
ATOM 1797 C C . ASP A 1 221 ? 15.752 0.118 -12.786 1.00 85.62 221 ASP A C 1
ATOM 1799 O O . ASP A 1 221 ? 14.728 -0.496 -12.502 1.00 85.62 221 ASP A O 1
ATOM 1803 N N . TRP A 1 222 ? 15.953 0.611 -14.012 1.00 89.50 222 TRP A N 1
ATOM 1804 C CA . TRP A 1 222 ? 14.938 0.553 -15.066 1.00 89.50 222 TRP A CA 1
ATOM 1805 C C . TRP A 1 222 ? 14.549 -0.878 -15.415 1.00 89.50 222 TRP A C 1
ATOM 1807 O O . TRP A 1 222 ? 13.363 -1.192 -15.454 1.00 89.50 222 TRP A O 1
ATOM 1817 N N . ARG A 1 223 ? 15.533 -1.761 -15.613 1.00 88.00 223 ARG A N 1
ATOM 1818 C CA . ARG A 1 223 ? 15.281 -3.177 -15.916 1.00 88.00 223 ARG A CA 1
ATOM 1819 C C . ARG A 1 223 ? 14.546 -3.918 -14.809 1.00 88.00 223 ARG A C 1
ATOM 1821 O O . ARG A 1 223 ? 13.890 -4.915 -15.087 1.00 88.00 223 ARG A O 1
ATOM 1828 N N . TRP A 1 224 ? 14.714 -3.477 -13.570 1.00 86.25 224 TRP A N 1
ATOM 1829 C CA . TRP A 1 224 ? 14.025 -4.056 -12.429 1.00 86.25 224 TRP A CA 1
ATOM 1830 C C . TRP A 1 224 ? 12.624 -3.452 -12.242 1.00 86.25 224 TRP A C 1
ATOM 1832 O O . TRP A 1 224 ? 11.679 -4.165 -11.923 1.00 86.25 224 TRP A O 1
ATOM 1842 N N . ARG A 1 225 ? 12.467 -2.143 -12.464 1.00 83.81 225 ARG A N 1
ATOM 1843 C CA . ARG A 1 225 ? 11.218 -1.400 -12.242 1.00 83.81 225 ARG A CA 1
ATOM 1844 C C . ARG A 1 225 ? 10.198 -1.575 -13.362 1.00 83.81 225 ARG A C 1
ATOM 1846 O O . ARG A 1 225 ? 8.995 -1.540 -13.094 1.00 83.81 225 ARG A O 1
ATOM 1853 N N . TYR A 1 226 ? 10.676 -1.676 -14.596 1.00 85.56 226 TYR A N 1
ATOM 1854 C CA . TYR A 1 226 ? 9.866 -1.820 -15.795 1.00 85.56 226 TYR A CA 1
ATOM 1855 C C . TYR A 1 226 ? 10.070 -3.236 -16.314 1.00 85.56 226 TYR A C 1
ATOM 1857 O O . TYR A 1 226 ? 11.085 -3.550 -16.926 1.00 85.56 226 TYR A O 1
ATOM 1865 N N . THR A 1 227 ? 9.115 -4.106 -16.013 1.00 86.88 227 THR A N 1
ATOM 1866 C CA . THR A 1 227 ? 9.123 -5.494 -16.472 1.00 86.88 227 THR A CA 1
ATOM 1867 C C . THR A 1 227 ? 7.885 -5.769 -17.320 1.00 86.88 227 THR A C 1
ATOM 1869 O O . THR A 1 227 ? 7.047 -4.886 -17.544 1.00 86.88 227 THR A O 1
ATOM 1872 N N . VAL A 1 228 ? 7.783 -6.995 -17.829 1.00 92.31 228 VAL A N 1
ATOM 1873 C CA . VAL A 1 228 ? 6.525 -7.468 -18.395 1.00 92.31 228 VAL A CA 1
ATOM 1874 C C . VAL A 1 228 ? 5.547 -7.659 -17.243 1.00 92.31 228 VAL A C 1
ATOM 1876 O O . VAL A 1 228 ? 5.798 -8.454 -16.343 1.00 92.31 228 VAL A O 1
ATOM 1879 N N . ALA A 1 229 ? 4.432 -6.939 -17.286 1.00 94.44 229 ALA A N 1
ATOM 1880 C CA . ALA A 1 229 ? 3.376 -7.066 -16.295 1.00 94.44 229 ALA A CA 1
ATOM 1881 C C . ALA A 1 229 ? 2.097 -7.592 -16.945 1.00 94.44 229 ALA A C 1
ATOM 1883 O O . ALA A 1 229 ? 1.757 -7.202 -18.066 1.00 94.44 229 ALA A O 1
ATOM 1884 N N . VAL A 1 230 ? 1.371 -8.440 -16.225 1.00 96.31 230 VAL A N 1
ATOM 1885 C CA . VAL A 1 230 ? 0.072 -8.967 -16.653 1.00 96.31 230 VAL A CA 1
ATOM 1886 C C . VAL A 1 230 ? -1.077 -8.072 -16.206 1.00 96.31 230 VAL A C 1
ATOM 1888 O O . VAL A 1 230 ? -0.975 -7.317 -15.234 1.00 96.31 230 VAL A O 1
ATOM 1891 N N . ASP A 1 231 ? -2.195 -8.155 -16.919 1.00 96.69 231 ASP A N 1
ATOM 1892 C CA . ASP A 1 231 ? -3.419 -7.463 -16.542 1.00 96.69 231 ASP A CA 1
ATOM 1893 C C . ASP A 1 231 ? -3.970 -8.046 -15.236 1.00 96.69 231 ASP A C 1
ATOM 1895 O O . ASP A 1 231 ? -4.491 -9.163 -15.184 1.00 96.69 231 ASP A O 1
ATOM 1899 N N . GLY A 1 232 ? -3.858 -7.273 -14.156 1.00 96.31 232 GLY A N 1
ATOM 1900 C CA . GLY A 1 232 ? -4.269 -7.708 -12.831 1.00 96.31 232 GLY A CA 1
ATOM 1901 C C . GLY A 1 232 ? -5.775 -7.939 -12.727 1.00 96.31 232 GLY A C 1
ATOM 1902 O O . GLY A 1 232 ? -6.199 -8.783 -11.943 1.00 96.31 232 GLY A O 1
ATOM 1903 N N . LYS A 1 233 ? -6.603 -7.222 -13.502 1.00 96.38 233 LYS A N 1
ATOM 1904 C CA . LYS A 1 233 ? -8.054 -7.438 -13.482 1.00 96.38 233 LYS A CA 1
ATOM 1905 C C . LYS A 1 233 ? -8.382 -8.775 -14.140 1.00 96.38 233 LYS A C 1
ATOM 1907 O O . LYS A 1 233 ? -9.127 -9.553 -13.553 1.00 96.38 233 LYS A O 1
ATOM 1912 N N . ALA A 1 234 ? -7.811 -9.046 -15.313 1.00 96.94 234 ALA A N 1
ATOM 1913 C CA . ALA A 1 234 ? -7.993 -10.322 -15.997 1.00 96.94 234 ALA A CA 1
ATOM 1914 C C . ALA A 1 234 ? -7.492 -11.500 -15.143 1.00 96.94 234 ALA A C 1
ATOM 1916 O O . ALA A 1 234 ? -8.168 -12.522 -15.058 1.00 96.94 234 ALA A O 1
ATOM 1917 N N . LEU A 1 235 ? -6.364 -11.329 -14.443 1.00 97.38 235 LEU A N 1
ATOM 1918 C CA . LEU A 1 235 ? -5.853 -12.327 -13.504 1.00 97.38 235 LEU A CA 1
ATOM 1919 C C . LEU A 1 235 ? -6.822 -12.586 -12.339 1.00 97.38 235 LEU A C 1
ATOM 1921 O O . LEU A 1 235 ? -7.111 -13.737 -12.028 1.00 97.38 235 LEU A O 1
ATOM 1925 N N . LEU A 1 236 ? -7.363 -11.539 -11.708 1.00 97.31 236 LEU A N 1
ATOM 1926 C CA . LEU A 1 236 ? -8.350 -11.698 -10.631 1.00 97.31 236 LEU A CA 1
ATOM 1927 C C . LEU A 1 236 ? -9.655 -12.344 -11.115 1.00 97.31 236 LEU A C 1
ATOM 1929 O O . LEU A 1 236 ? -10.261 -13.116 -10.374 1.00 97.31 236 LEU A O 1
ATOM 1933 N N . ASP A 1 237 ? -10.098 -12.027 -12.332 1.00 96.31 237 ASP A N 1
ATOM 1934 C CA . ASP A 1 237 ? -11.282 -12.644 -12.934 1.00 96.31 237 ASP A CA 1
ATOM 1935 C C . ASP A 1 237 ? -11.041 -14.140 -13.212 1.00 96.31 237 ASP A C 1
ATOM 1937 O O . ASP A 1 237 ? -11.913 -14.958 -12.924 1.00 96.31 237 ASP A O 1
ATOM 1941 N N . HIS A 1 238 ? -9.840 -14.512 -13.672 1.00 95.88 238 HIS A N 1
ATOM 1942 C CA . HIS A 1 238 ? -9.436 -15.912 -13.823 1.00 95.88 238 HIS A CA 1
ATOM 1943 C C . HIS A 1 238 ? -9.411 -16.653 -12.477 1.00 95.88 238 HIS A C 1
ATOM 1945 O O . HIS A 1 238 ? -10.071 -17.678 -12.342 1.00 95.88 238 HIS A O 1
ATOM 1951 N N . LEU A 1 239 ? -8.749 -16.104 -11.453 1.00 96.06 239 LEU A N 1
ATOM 1952 C CA . LEU A 1 239 ? -8.694 -16.717 -10.118 1.00 96.06 239 LEU A CA 1
ATOM 1953 C C . LEU A 1 239 ? -10.079 -16.971 -9.518 1.00 96.06 239 LEU A C 1
ATOM 1955 O O . LEU A 1 239 ? -10.297 -17.992 -8.879 1.00 96.06 239 LEU A O 1
ATOM 1959 N N . ARG A 1 240 ? -11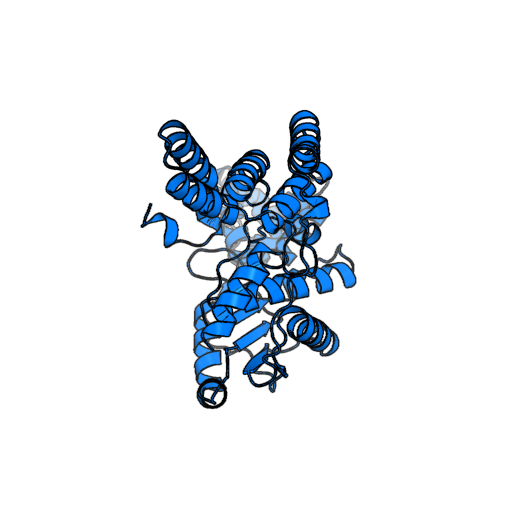.021 -16.041 -9.708 1.00 95.56 240 ARG A N 1
ATOM 1960 C CA . ARG A 1 240 ? -12.405 -16.214 -9.244 1.00 95.56 240 ARG A CA 1
ATOM 1961 C C . ARG A 1 240 ? -13.122 -17.356 -9.951 1.00 95.56 240 ARG A C 1
ATOM 1963 O O . ARG A 1 240 ? -13.981 -17.975 -9.338 1.00 95.56 240 ARG A O 1
ATOM 1970 N N . SER A 1 241 ? -12.801 -17.590 -11.222 1.00 95.19 241 SER A N 1
ATOM 1971 C CA . SER A 1 241 ? -13.340 -18.716 -11.982 1.00 95.19 241 SER A CA 1
ATOM 1972 C C . SER A 1 241 ? -12.760 -20.040 -11.492 1.00 95.19 241 SER A C 1
ATOM 1974 O O . SER A 1 241 ? -13.513 -20.988 -11.309 1.00 95.19 241 SER A O 1
ATOM 1976 N N . GLU A 1 242 ? -11.446 -20.102 -11.266 1.00 95.88 242 GLU A N 1
ATOM 1977 C CA . GLU A 1 242 ? -10.775 -21.320 -10.788 1.00 95.88 242 GLU A CA 1
ATOM 1978 C C . GLU A 1 242 ? -11.206 -21.693 -9.366 1.00 95.88 242 GLU A C 1
ATOM 1980 O O . GLU A 1 242 ? -11.432 -22.861 -9.079 1.00 95.88 242 GLU A O 1
ATOM 1985 N N . LEU A 1 243 ? -11.373 -20.695 -8.494 1.00 96.56 243 LEU A N 1
ATOM 1986 C CA . LEU A 1 243 ? -11.690 -20.880 -7.073 1.00 96.56 243 LEU A CA 1
ATOM 1987 C C . LEU A 1 243 ? -13.176 -20.685 -6.762 1.00 96.56 243 LEU A C 1
ATOM 1989 O O . LEU A 1 243 ? -13.539 -20.288 -5.651 1.00 96.56 243 LEU A O 1
ATOM 1993 N N . GLN A 1 244 ? -14.050 -20.860 -7.756 1.00 96.44 244 GLN A N 1
ATOM 1994 C CA . GLN A 1 244 ? -15.467 -20.540 -7.600 1.00 96.44 244 GLN A CA 1
ATOM 1995 C C . GLN A 1 244 ? -16.093 -21.331 -6.442 1.00 96.44 244 GLN A C 1
ATOM 1997 O O . GLN A 1 244 ? -16.798 -20.751 -5.618 1.00 96.44 244 GLN A O 1
ATOM 2002 N N . ALA A 1 245 ? -15.811 -22.633 -6.354 1.00 96.56 245 ALA A N 1
ATOM 2003 C CA . ALA A 1 245 ? -16.385 -23.499 -5.330 1.00 96.56 245 ALA A CA 1
ATOM 2004 C C . ALA A 1 245 ? -15.938 -23.085 -3.917 1.00 96.56 245 ALA A C 1
ATOM 2006 O O . ALA A 1 245 ? -16.765 -22.951 -3.016 1.00 96.56 245 ALA A O 1
ATOM 2007 N N . GLU A 1 246 ? -14.647 -22.818 -3.734 1.00 97.25 246 GLU A N 1
ATOM 2008 C CA . GLU A 1 246 ? -14.045 -22.437 -2.458 1.00 97.25 246 GLU A CA 1
ATOM 2009 C C . GLU A 1 246 ? -14.532 -21.058 -1.994 1.00 97.25 246 GLU A C 1
ATOM 2011 O O . GLU A 1 246 ? -14.745 -20.834 -0.796 1.00 97.25 246 GLU A O 1
ATOM 2016 N N . LEU A 1 247 ? -14.719 -20.130 -2.941 1.00 96.75 247 LEU A N 1
ATOM 2017 C CA . LEU A 1 247 ? -15.243 -18.786 -2.693 1.00 96.75 247 LEU A CA 1
ATOM 2018 C C . LEU A 1 247 ? -16.736 -18.782 -2.344 1.00 96.75 247 LEU A C 1
ATOM 2020 O O . LEU A 1 247 ? -17.173 -17.894 -1.612 1.00 96.75 247 LEU A O 1
ATOM 2024 N N . GLU A 1 248 ? -17.507 -19.749 -2.843 1.00 96.69 248 GLU A N 1
ATOM 2025 C CA . GLU A 1 248 ? -18.931 -19.919 -2.524 1.00 96.69 248 GLU A CA 1
ATOM 2026 C C . GLU A 1 248 ? -19.167 -20.608 -1.169 1.00 96.69 248 GLU A C 1
ATOM 2028 O O . GLU A 1 248 ? -20.281 -20.555 -0.634 1.00 96.69 248 GLU A O 1
ATOM 2033 N N . GLU A 1 249 ? -18.138 -21.216 -0.570 1.00 97.38 249 GLU A N 1
ATOM 2034 C CA . GLU A 1 249 ? -18.264 -21.806 0.760 1.00 97.38 249 GLU A CA 1
ATOM 2035 C C . GLU A 1 249 ? -18.640 -20.757 1.829 1.00 97.38 249 GLU A C 1
ATOM 2037 O O . GLU A 1 249 ? -18.106 -19.639 1.844 1.00 97.38 249 GLU A O 1
ATOM 2042 N N . PRO A 1 250 ? -19.532 -21.109 2.778 1.00 96.00 250 PRO A N 1
ATOM 2043 C CA . PRO A 1 250 ? -19.924 -20.207 3.850 1.00 96.00 250 PRO A CA 1
ATOM 2044 C C . PRO A 1 250 ? -18.721 -19.669 4.629 1.00 96.00 250 PRO A C 1
ATOM 2046 O O . PRO A 1 250 ? -17.815 -20.416 4.989 1.00 96.00 250 PRO A O 1
ATOM 2049 N N . LYS A 1 251 ? -18.769 -18.376 4.968 1.00 96.56 251 LYS A N 1
ATOM 2050 C CA . LYS A 1 251 ? -17.736 -17.665 5.746 1.00 96.56 251 LYS A CA 1
ATOM 2051 C C . LYS A 1 251 ? -16.377 -17.515 5.044 1.00 96.56 251 LYS A C 1
ATOM 2053 O O . LYS A 1 251 ? -15.410 -17.089 5.683 1.00 96.56 251 LYS A O 1
ATOM 2058 N N . THR A 1 252 ? -16.297 -17.774 3.739 1.00 98.12 252 THR A N 1
ATOM 2059 C CA . THR A 1 252 ? -15.155 -17.350 2.923 1.00 98.12 252 THR A CA 1
ATOM 2060 C C . THR A 1 252 ? -15.235 -15.845 2.658 1.00 98.12 252 THR A C 1
ATOM 2062 O O . THR A 1 252 ? -16.201 -15.334 2.095 1.00 98.12 252 THR A O 1
ATOM 2065 N N . LEU A 1 253 ? -14.218 -15.108 3.102 1.00 97.69 253 LEU A N 1
ATOM 2066 C CA . LEU A 1 253 ? -14.167 -13.643 3.044 1.00 97.69 253 LEU A CA 1
ATOM 2067 C C . LEU A 1 253 ? -13.675 -13.116 1.690 1.00 97.69 253 LEU A C 1
ATOM 2069 O O . LEU A 1 253 ? -13.920 -11.956 1.349 1.00 97.69 253 LEU A O 1
ATOM 2073 N N . GLY A 1 254 ? -12.954 -13.949 0.941 1.00 98.00 254 GLY A N 1
ATOM 2074 C CA . GLY A 1 254 ? -12.361 -13.602 -0.342 1.00 98.00 254 GLY A CA 1
ATOM 2075 C C . GLY A 1 254 ? -11.035 -14.312 -0.583 1.00 98.00 254 GLY A C 1
ATOM 2076 O O . GLY A 1 254 ? -10.700 -15.288 0.091 1.00 98.00 254 GLY A O 1
ATOM 2077 N N . VAL A 1 255 ? -10.273 -13.775 -1.534 1.00 98.50 255 VAL A N 1
ATOM 2078 C CA . VAL A 1 255 ? -8.993 -14.336 -1.979 1.00 98.50 255 VAL A CA 1
ATOM 2079 C C . VAL A 1 255 ? -7.883 -13.287 -2.011 1.00 98.50 255 VAL A C 1
ATOM 2081 O O . VAL A 1 255 ? -8.088 -12.162 -2.465 1.00 98.50 255 VAL A O 1
ATOM 2084 N N . LEU A 1 256 ? -6.692 -13.662 -1.557 1.00 98.75 256 LEU A N 1
ATOM 2085 C CA . LEU A 1 256 ? -5.458 -12.902 -1.692 1.00 98.75 256 LEU A CA 1
ATOM 2086 C C . LEU A 1 256 ? -4.432 -13.732 -2.467 1.00 98.75 256 LEU A C 1
ATOM 2088 O O . LEU A 1 256 ? -3.840 -14.667 -1.937 1.00 98.75 256 LEU A O 1
ATOM 2092 N N . ALA A 1 257 ? -4.198 -13.369 -3.719 1.00 98.44 257 ALA A N 1
ATOM 2093 C CA . ALA A 1 257 ? -3.152 -13.960 -4.526 1.00 98.44 257 ALA A CA 1
ATOM 2094 C C . ALA A 1 257 ? -1.804 -13.267 -4.301 1.00 98.44 257 ALA A C 1
ATOM 2096 O O . ALA A 1 257 ? -1.717 -12.038 -4.225 1.00 98.44 257 ALA A O 1
ATOM 2097 N N . ILE A 1 258 ? -0.742 -14.062 -4.245 1.00 98.50 258 ILE A N 1
ATOM 2098 C CA . ILE A 1 258 ? 0.647 -13.607 -4.209 1.00 98.50 258 ILE A CA 1
ATOM 2099 C C . ILE A 1 258 ? 1.326 -14.180 -5.449 1.00 98.50 258 ILE A C 1
ATOM 2101 O O . ILE A 1 258 ? 1.191 -15.366 -5.726 1.00 98.50 258 ILE A O 1
ATOM 2105 N N . THR A 1 259 ? 2.011 -13.348 -6.229 1.00 97.12 259 THR A N 1
ATOM 2106 C CA . THR A 1 259 ? 2.550 -13.749 -7.536 1.00 97.12 259 THR A CA 1
ATOM 2107 C C . THR A 1 259 ? 3.976 -13.261 -7.754 1.00 97.12 259 THR A C 1
ATOM 2109 O O . THR A 1 259 ? 4.368 -12.200 -7.259 1.00 97.12 259 THR A O 1
ATOM 2112 N N . ALA A 1 260 ? 4.747 -14.043 -8.511 1.00 93.75 260 ALA A N 1
ATOM 2113 C CA . ALA A 1 260 ? 6.079 -13.677 -8.982 1.00 93.75 260 ALA A CA 1
ATOM 2114 C C . ALA A 1 260 ? 6.071 -12.711 -10.183 1.00 93.75 260 ALA A C 1
ATOM 2116 O O . ALA A 1 260 ? 7.136 -12.291 -10.629 1.00 93.75 260 ALA A O 1
ATOM 2117 N N . HIS A 1 261 ? 4.895 -12.362 -10.710 1.00 94.06 261 HIS A N 1
ATOM 2118 C CA . HIS A 1 261 ? 4.748 -11.523 -11.901 1.00 94.06 261 HIS A CA 1
ATOM 2119 C C . HIS A 1 261 ? 4.261 -10.130 -11.551 1.00 94.06 261 HIS A C 1
ATOM 2121 O O . HIS A 1 261 ? 3.384 -9.975 -10.704 1.00 94.06 261 HIS A O 1
ATOM 2127 N N . ASP A 1 262 ? 4.771 -9.112 -12.239 1.00 94.88 262 ASP A N 1
ATOM 2128 C CA . ASP A 1 262 ? 4.229 -7.765 -12.098 1.00 94.88 262 ASP A CA 1
ATOM 2129 C C . ASP A 1 262 ? 2.781 -7.702 -12.595 1.00 94.88 262 ASP A C 1
ATOM 2131 O O . ASP A 1 262 ? 2.386 -8.389 -13.538 1.00 94.88 262 ASP A O 1
ATOM 2135 N N . VAL A 1 263 ? 1.986 -6.827 -11.978 1.00 95.00 263 VAL A N 1
ATOM 2136 C CA . VAL A 1 263 ? 0.588 -6.597 -12.361 1.00 95.00 263 VAL A CA 1
ATOM 2137 C C . VAL A 1 263 ? 0.343 -5.125 -12.668 1.00 95.00 263 VAL A C 1
ATOM 2139 O O . VAL A 1 263 ? 0.852 -4.247 -11.971 1.00 95.00 263 VAL A O 1
ATOM 2142 N N . TYR A 1 264 ? -0.471 -4.838 -13.679 1.00 94.44 264 TYR A N 1
ATOM 2143 C CA . TYR A 1 264 ? -0.967 -3.490 -13.980 1.00 94.44 264 TYR A CA 1
ATOM 2144 C C . TYR A 1 264 ? -2.503 -3.469 -14.012 1.00 94.44 264 TYR A C 1
ATOM 2146 O O . TYR A 1 264 ? -3.149 -4.516 -13.970 1.00 94.44 264 TYR A O 1
ATOM 2154 N N . ASN A 1 265 ? -3.113 -2.282 -14.082 1.00 92.88 265 ASN A N 1
ATOM 2155 C CA . ASN A 1 265 ? -4.543 -2.158 -14.361 1.00 92.88 265 ASN A CA 1
ATOM 2156 C C . ASN A 1 265 ? -4.849 -0.895 -15.181 1.00 92.88 265 ASN A C 1
ATOM 2158 O O . ASN A 1 265 ? -4.387 0.198 -14.853 1.00 92.88 265 ASN A O 1
ATOM 2162 N N . GLY A 1 266 ? -5.658 -1.026 -16.234 1.00 89.06 266 GLY A N 1
ATOM 2163 C CA . GLY A 1 266 ? -6.047 0.106 -17.078 1.00 89.06 266 GLY A CA 1
ATOM 2164 C C . GLY A 1 266 ? -4.830 0.789 -17.702 1.00 89.06 266 GLY A C 1
ATOM 2165 O O . GLY A 1 266 ? -4.065 0.147 -18.414 1.00 89.06 266 GLY A O 1
ATOM 2166 N N . GLU A 1 267 ? -4.637 2.080 -17.443 1.00 85.56 267 GLU A N 1
ATOM 2167 C CA . GLU A 1 267 ? -3.497 2.870 -17.941 1.00 85.56 267 GLU A CA 1
ATOM 2168 C C . GLU A 1 267 ? -2.346 2.993 -16.931 1.00 85.56 267 GLU A C 1
ATOM 2170 O O . GLU A 1 267 ? -1.363 3.685 -17.191 1.00 85.56 267 GLU A O 1
ATOM 2175 N N . SER A 1 268 ? -2.443 2.339 -15.769 1.00 85.00 268 SER A N 1
ATOM 2176 C CA . SER A 1 268 ? -1.392 2.421 -14.760 1.00 85.00 268 SER A CA 1
ATOM 2177 C C . SER A 1 268 ? -0.092 1.769 -15.237 1.00 85.00 268 SER A C 1
ATOM 2179 O O . SER A 1 268 ? -0.096 0.814 -16.018 1.00 85.00 268 SER A O 1
ATOM 2181 N N . GLY A 1 269 ? 1.027 2.227 -14.669 1.00 86.50 269 GLY A N 1
ATOM 2182 C CA . GLY A 1 269 ? 2.245 1.421 -14.616 1.00 86.50 269 GLY A CA 1
ATOM 2183 C C . GLY A 1 269 ? 2.056 0.154 -13.768 1.00 86.50 269 GLY A C 1
ATOM 2184 O O . GLY A 1 269 ? 0.959 -0.086 -13.241 1.00 86.50 269 GLY A O 1
ATOM 2185 N N . PRO A 1 270 ? 3.126 -0.633 -13.577 1.00 90.75 270 PRO A N 1
ATOM 2186 C CA . PRO A 1 270 ? 3.106 -1.746 -12.641 1.00 90.75 270 PRO A CA 1
ATOM 2187 C C . PRO A 1 270 ? 2.689 -1.274 -11.239 1.00 90.75 270 PRO A C 1
ATOM 2189 O O . PRO A 1 270 ? 3.129 -0.220 -10.762 1.00 90.75 270 PRO A O 1
ATOM 2192 N N . LEU A 1 271 ? 1.867 -2.065 -10.555 1.00 92.44 271 LEU A N 1
ATOM 2193 C CA . LEU A 1 271 ? 1.263 -1.766 -9.252 1.00 92.44 271 LEU A CA 1
ATOM 2194 C C . LEU A 1 271 ? 1.960 -2.523 -8.114 1.00 92.44 271 LEU A C 1
ATOM 2196 O O . LEU A 1 271 ? 2.627 -3.524 -8.350 1.00 92.44 271 LEU A O 1
ATOM 2200 N N . PHE A 1 272 ? 1.811 -2.054 -6.873 1.00 95.00 272 PHE A N 1
ATOM 2201 C CA . PHE A 1 272 ? 2.207 -2.820 -5.677 1.00 95.00 272 PHE A CA 1
ATOM 2202 C C . PHE A 1 272 ? 1.158 -3.845 -5.252 1.00 95.00 272 PHE A C 1
ATOM 2204 O O . PHE A 1 272 ? 1.476 -4.801 -4.557 1.00 95.00 272 PHE A O 1
ATOM 2211 N N . ALA A 1 273 ? -0.093 -3.622 -5.650 1.00 96.19 273 ALA A N 1
ATOM 2212 C CA . ALA A 1 273 ? -1.194 -4.564 -5.548 1.00 96.19 273 ALA A CA 1
ATOM 2213 C C . ALA A 1 273 ? -2.376 -4.055 -6.381 1.00 96.19 273 ALA A C 1
ATOM 2215 O O . ALA A 1 273 ? -2.541 -2.845 -6.570 1.00 96.19 273 ALA A O 1
ATOM 2216 N N . LEU A 1 274 ? -3.253 -4.968 -6.789 1.00 96.25 274 LEU A N 1
ATOM 2217 C CA . LEU A 1 274 ? -4.612 -4.648 -7.218 1.00 96.25 274 LEU A CA 1
ATOM 2218 C C . LEU A 1 274 ? -5.581 -5.334 -6.259 1.00 96.25 274 LEU A C 1
ATOM 2220 O O . LEU A 1 274 ? -5.509 -6.544 -6.074 1.00 96.25 274 LEU A O 1
ATOM 2224 N N . THR A 1 275 ? -6.457 -4.575 -5.602 1.00 96.81 275 THR A N 1
ATOM 2225 C CA . THR A 1 275 ? -7.313 -5.131 -4.542 1.00 96.81 275 THR A CA 1
ATOM 2226 C C . THR A 1 275 ? -8.723 -4.544 -4.566 1.00 96.81 275 THR A C 1
ATOM 2228 O O . THR A 1 275 ? -9.025 -3.630 -3.793 1.00 96.81 275 THR A O 1
ATOM 2231 N N . PRO A 1 276 ? -9.593 -5.010 -5.479 1.00 95.00 276 PRO A N 1
ATOM 2232 C CA . PRO A 1 276 ? -11.026 -4.778 -5.353 1.00 95.00 276 PRO A CA 1
ATOM 2233 C C . PRO A 1 276 ? -11.594 -5.452 -4.091 1.00 95.00 276 PRO A C 1
ATOM 2235 O O . PRO A 1 276 ? -10.966 -6.289 -3.450 1.00 95.00 276 PRO A O 1
ATOM 2238 N N . LYS A 1 277 ? -12.836 -5.123 -3.735 1.00 93.88 277 LYS A N 1
ATOM 2239 C CA . LYS A 1 277 ? -13.534 -5.830 -2.655 1.00 93.88 277 LYS A CA 1
ATOM 2240 C C . LYS A 1 277 ? -13.610 -7.336 -2.962 1.00 93.88 277 LYS A C 1
ATOM 2242 O O . LYS A 1 277 ? -13.906 -7.723 -4.095 1.00 93.88 277 LYS A O 1
ATOM 2247 N N . GLY A 1 278 ? -13.349 -8.168 -1.954 1.00 96.69 278 GLY A N 1
ATOM 2248 C CA . GLY A 1 278 ? -13.401 -9.631 -2.037 1.00 96.69 278 GLY A CA 1
ATOM 2249 C C . GLY A 1 278 ? -12.223 -10.316 -2.745 1.00 96.69 278 GLY A C 1
ATOM 2250 O O . GLY A 1 278 ? -12.153 -11.540 -2.713 1.00 96.69 278 GLY A O 1
ATOM 2251 N N . ALA A 1 279 ? -11.301 -9.586 -3.385 1.00 97.81 279 ALA A N 1
ATOM 2252 C CA . ALA A 1 279 ? -10.150 -10.205 -4.046 1.00 97.81 279 ALA A CA 1
ATOM 2253 C C . ALA A 1 279 ? -8.930 -9.275 -4.101 1.00 97.81 279 ALA A C 1
ATOM 2255 O O . ALA A 1 279 ? -9.072 -8.071 -4.289 1.00 97.81 279 ALA A O 1
ATOM 2256 N N . GLY A 1 280 ? -7.722 -9.820 -4.010 1.00 98.06 280 GLY A N 1
ATOM 2257 C CA . GLY A 1 280 ? -6.487 -9.058 -4.169 1.00 98.06 280 GLY A CA 1
ATOM 2258 C C . GLY A 1 280 ? -5.385 -9.857 -4.838 1.00 98.06 280 GLY A C 1
ATOM 2259 O O . GLY A 1 280 ? -5.356 -11.072 -4.716 1.00 98.06 280 GLY A O 1
ATOM 2260 N N . VAL A 1 281 ? -4.481 -9.171 -5.533 1.00 98.31 281 VAL A N 1
ATOM 2261 C CA . VAL A 1 281 ? -3.243 -9.745 -6.071 1.00 98.31 281 VAL A CA 1
ATOM 2262 C C . VAL A 1 281 ? -2.053 -8.858 -5.721 1.00 98.31 281 VAL A C 1
ATOM 2264 O O . VAL A 1 281 ? -2.132 -7.631 -5.852 1.00 98.31 281 VAL A O 1
ATOM 2267 N N . ILE A 1 282 ? -0.968 -9.485 -5.263 1.00 98.31 282 ILE A N 1
ATOM 2268 C CA . ILE A 1 282 ? 0.271 -8.838 -4.830 1.00 98.31 282 ILE A CA 1
ATOM 2269 C C . ILE A 1 282 ? 1.465 -9.408 -5.617 1.00 98.31 282 ILE A C 1
ATOM 2271 O O . ILE A 1 282 ? 1.794 -10.582 -5.437 1.00 98.31 282 ILE A O 1
ATOM 2275 N N . PRO A 1 283 ? 2.153 -8.595 -6.440 1.00 96.81 283 PRO A N 1
ATOM 2276 C CA . PRO A 1 283 ? 3.405 -8.971 -7.089 1.00 96.81 283 PRO A CA 1
ATOM 2277 C C . PRO A 1 283 ? 4.570 -8.874 -6.092 1.00 96.81 283 PRO A C 1
ATOM 2279 O O . PRO A 1 283 ? 5.177 -7.813 -5.924 1.00 96.81 283 PRO A O 1
ATOM 2282 N N . TYR A 1 284 ? 4.880 -9.962 -5.379 1.00 95.94 284 TYR A N 1
ATOM 2283 C CA . TYR A 1 284 ? 5.816 -9.893 -4.248 1.00 95.94 284 TYR A CA 1
ATOM 2284 C C . TYR A 1 284 ? 7.238 -9.515 -4.678 1.00 95.94 284 TYR A C 1
ATOM 2286 O O . TYR A 1 284 ? 7.951 -8.854 -3.926 1.00 95.94 284 TYR A O 1
ATOM 2294 N N . VAL A 1 285 ? 7.640 -9.886 -5.898 1.00 91.25 285 VAL A N 1
ATOM 2295 C CA . VAL A 1 285 ? 8.971 -9.606 -6.464 1.00 91.25 285 VAL A CA 1
ATOM 2296 C C . VAL A 1 285 ? 9.316 -8.118 -6.463 1.00 91.25 285 VAL A C 1
ATOM 2298 O O . VAL A 1 285 ? 10.482 -7.757 -6.308 1.00 91.25 285 VAL A O 1
ATOM 2301 N N . ARG A 1 286 ? 8.307 -7.240 -6.521 1.00 92.38 286 ARG A N 1
ATOM 2302 C CA . ARG A 1 286 ? 8.499 -5.785 -6.452 1.00 92.38 286 ARG A CA 1
ATOM 2303 C C . ARG A 1 286 ? 9.027 -5.310 -5.114 1.00 92.38 286 ARG A C 1
ATOM 2305 O O . ARG A 1 286 ? 9.568 -4.217 -5.025 1.00 92.38 286 ARG A O 1
ATOM 2312 N N . PHE A 1 287 ? 8.876 -6.092 -4.056 1.00 95.31 287 PHE A N 1
ATOM 2313 C CA . PHE A 1 287 ? 9.354 -5.693 -2.740 1.00 95.31 287 PHE A CA 1
ATOM 2314 C C . PHE A 1 287 ? 10.824 -6.037 -2.507 1.00 95.31 287 PHE A C 1
ATOM 2316 O O . PHE A 1 287 ? 11.444 -5.440 -1.629 1.00 95.31 287 PHE A O 1
ATOM 2323 N N . PHE A 1 288 ? 11.396 -6.919 -3.328 1.00 93.25 288 PHE A N 1
ATOM 2324 C CA . PHE A 1 288 ? 12.772 -7.397 -3.225 1.00 93.25 288 PHE A CA 1
ATOM 2325 C C . PHE A 1 288 ? 13.654 -6.692 -4.260 1.00 93.25 288 PHE A C 1
ATOM 2327 O O . PHE A 1 288 ? 14.049 -7.277 -5.272 1.00 93.25 288 PHE A O 1
ATOM 2334 N N . ARG A 1 289 ? 13.946 -5.404 -4.026 1.00 89.94 289 ARG A N 1
ATOM 2335 C CA . ARG A 1 289 ? 14.888 -4.674 -4.887 1.00 89.94 289 ARG A CA 1
ATOM 2336 C C . ARG A 1 289 ? 16.291 -5.268 -4.737 1.00 89.94 289 ARG A C 1
ATOM 2338 O O . ARG A 1 289 ? 16.648 -5.654 -3.625 1.00 89.94 289 ARG A O 1
ATOM 2345 N N . PRO A 1 290 ? 17.125 -5.268 -5.791 1.00 84.94 290 PRO A N 1
ATOM 2346 C CA . PRO A 1 290 ? 18.475 -5.834 -5.732 1.00 84.94 290 PRO A CA 1
ATOM 2347 C C . PRO A 1 290 ? 19.366 -5.257 -4.621 1.00 84.94 290 PRO A C 1
ATOM 2349 O O . PRO A 1 290 ? 20.290 -5.924 -4.170 1.00 84.94 290 PRO A O 1
ATOM 2352 N N . GLN A 1 291 ? 19.113 -4.013 -4.210 1.00 85.00 291 GLN A N 1
ATOM 2353 C CA . GLN A 1 291 ? 19.857 -3.301 -3.172 1.00 85.00 291 GLN A CA 1
ATOM 2354 C C . GLN A 1 291 ? 19.317 -3.494 -1.748 1.00 85.00 291 GLN A C 1
ATOM 2356 O O . GLN A 1 291 ? 19.980 -3.080 -0.800 1.00 85.00 291 GLN A O 1
ATOM 2361 N N . ASP A 1 292 ? 18.120 -4.061 -1.584 1.00 90.19 292 ASP A N 1
ATOM 2362 C CA . ASP A 1 292 ? 17.488 -4.192 -0.273 1.00 90.19 292 ASP A CA 1
ATOM 2363 C C . ASP A 1 292 ? 17.768 -5.568 0.342 1.00 90.19 292 ASP A C 1
ATOM 2365 O O . ASP A 1 292 ? 18.022 -6.549 -0.358 1.00 90.19 292 ASP A O 1
ATOM 2369 N N . SER A 1 293 ? 17.687 -5.655 1.671 1.00 94.81 293 SER A N 1
ATOM 2370 C CA . SER A 1 293 ? 17.778 -6.939 2.364 1.00 94.81 293 SER A CA 1
ATOM 2371 C C . SER A 1 293 ? 16.500 -7.770 2.190 1.00 94.81 293 SER A C 1
ATOM 2373 O O . SER A 1 293 ? 15.426 -7.253 1.857 1.00 94.81 293 SER A O 1
ATOM 2375 N N . TYR A 1 294 ? 16.604 -9.073 2.457 1.00 94.94 294 TYR A N 1
ATOM 2376 C CA . TYR A 1 294 ? 15.452 -9.974 2.435 1.00 94.94 294 TYR A CA 1
ATOM 2377 C C . TYR A 1 294 ? 14.373 -9.544 3.442 1.00 94.94 294 TYR A C 1
ATOM 2379 O O . TYR A 1 294 ? 13.186 -9.564 3.124 1.00 94.94 294 TYR A O 1
ATOM 2387 N N . GLU A 1 295 ? 14.778 -9.106 4.636 1.00 96.50 295 GLU A N 1
ATOM 2388 C CA . GLU A 1 295 ? 13.883 -8.641 5.699 1.00 96.50 295 GLU A CA 1
ATOM 2389 C C . GLU A 1 295 ? 13.069 -7.424 5.257 1.00 96.50 295 GLU A C 1
ATOM 2391 O O . GLU A 1 295 ? 11.871 -7.360 5.527 1.00 96.50 295 GLU A O 1
ATOM 2396 N N . THR A 1 296 ? 13.690 -6.490 4.532 1.00 97.12 296 THR A N 1
ATOM 2397 C CA . THR A 1 296 ? 12.996 -5.334 3.957 1.00 97.12 296 THR A CA 1
ATOM 2398 C C . THR A 1 296 ? 11.937 -5.775 2.947 1.00 97.12 296 THR A C 1
ATOM 2400 O O . THR A 1 296 ? 10.782 -5.359 3.043 1.00 97.12 296 THR A O 1
ATOM 2403 N N . GLY A 1 297 ? 12.278 -6.664 2.007 1.00 97.12 297 GLY A N 1
ATOM 2404 C CA . GLY A 1 297 ? 11.303 -7.170 1.034 1.00 97.12 297 GLY A CA 1
ATOM 2405 C C . GLY A 1 297 ? 10.155 -7.954 1.677 1.00 97.12 297 GLY A C 1
ATOM 2406 O O . GLY A 1 297 ? 8.985 -7.767 1.321 1.00 97.12 297 GLY A O 1
ATOM 2407 N N . LEU A 1 298 ? 10.464 -8.762 2.693 1.00 98.00 298 LEU A N 1
ATOM 2408 C CA . LEU A 1 298 ? 9.477 -9.487 3.487 1.00 98.00 298 LEU A CA 1
ATOM 2409 C C . LEU A 1 298 ? 8.535 -8.527 4.226 1.00 98.00 298 LEU A C 1
ATOM 2411 O O . LEU A 1 298 ? 7.316 -8.664 4.123 1.00 98.00 298 LEU A O 1
ATOM 2415 N N . HIS A 1 299 ? 9.084 -7.529 4.922 1.00 98.06 299 HIS A N 1
ATOM 2416 C CA . HIS A 1 299 ? 8.309 -6.523 5.646 1.00 98.06 299 HIS A CA 1
ATOM 2417 C C . HIS A 1 299 ? 7.317 -5.800 4.726 1.00 98.06 299 HIS A C 1
ATOM 2419 O O . HIS A 1 299 ? 6.127 -5.714 5.036 1.00 98.06 299 HIS A O 1
ATOM 2425 N N . ARG A 1 300 ? 7.773 -5.338 3.558 1.00 98.19 300 ARG A N 1
ATOM 2426 C CA . ARG A 1 300 ? 6.910 -4.650 2.590 1.00 98.19 300 ARG A CA 1
ATOM 2427 C C . ARG A 1 300 ? 5.814 -5.562 2.040 1.00 98.19 300 ARG A C 1
ATOM 2429 O O . ARG A 1 300 ? 4.668 -5.126 1.935 1.00 98.19 300 ARG A O 1
ATOM 2436 N N . THR A 1 301 ? 6.132 -6.830 1.761 1.00 98.38 301 THR A N 1
ATOM 2437 C CA . THR A 1 301 ? 5.140 -7.826 1.318 1.00 98.38 301 THR A CA 1
ATOM 2438 C C . THR A 1 301 ? 4.067 -8.044 2.384 1.00 98.38 301 THR A C 1
ATOM 2440 O O . THR A 1 301 ? 2.873 -8.035 2.077 1.00 98.38 301 THR A O 1
ATOM 2443 N N . ILE A 1 302 ? 4.472 -8.176 3.650 1.00 98.62 302 ILE A N 1
ATOM 2444 C CA . ILE A 1 302 ? 3.564 -8.301 4.793 1.00 98.62 302 ILE A CA 1
ATOM 2445 C C . ILE A 1 302 ? 2.658 -7.072 4.891 1.00 98.62 302 ILE A C 1
ATOM 2447 O O . ILE A 1 302 ? 1.436 -7.197 4.892 1.00 98.62 302 ILE A O 1
ATOM 2451 N N . VAL A 1 303 ? 3.239 -5.876 4.926 1.00 98.19 303 VAL A N 1
ATOM 2452 C CA . VAL A 1 303 ? 2.491 -4.625 5.066 1.00 98.19 303 VAL A CA 1
ATOM 2453 C C . VAL A 1 303 ? 1.523 -4.409 3.897 1.00 98.19 303 VAL A C 1
ATOM 2455 O O . VAL A 1 303 ? 0.385 -3.981 4.109 1.00 98.19 303 VAL A O 1
ATOM 2458 N N . GLN A 1 304 ? 1.930 -4.731 2.666 1.00 98.44 304 GLN A N 1
ATOM 2459 C CA . GLN A 1 304 ? 1.027 -4.688 1.517 1.00 98.44 304 GLN A CA 1
ATOM 2460 C C . GLN A 1 304 ? -0.114 -5.701 1.664 1.00 98.44 304 GLN A C 1
ATOM 2462 O O . GLN A 1 304 ? -1.262 -5.361 1.381 1.00 98.44 304 GLN A O 1
ATOM 2467 N N . SER A 1 305 ? 0.177 -6.906 2.155 1.00 98.62 305 SER A N 1
ATOM 2468 C CA . SER A 1 305 ? -0.828 -7.945 2.396 1.00 98.62 305 SER A CA 1
ATOM 2469 C C . SER A 1 305 ? -1.866 -7.499 3.418 1.00 98.62 305 SER A C 1
ATOM 2471 O O . SER A 1 305 ? -3.059 -7.597 3.145 1.00 98.62 305 SER A O 1
ATOM 2473 N N . LEU A 1 306 ? -1.446 -6.894 4.533 1.00 98.69 306 LEU A N 1
ATOM 2474 C CA . LEU A 1 306 ? -2.371 -6.330 5.520 1.00 98.69 306 LEU A CA 1
ATOM 2475 C C . LEU A 1 306 ? -3.254 -5.228 4.911 1.00 98.69 306 LEU A C 1
ATOM 2477 O O . LEU A 1 306 ? -4.468 -5.231 5.113 1.00 98.69 306 LEU A O 1
ATOM 2481 N N . SER A 1 307 ? -2.686 -4.322 4.104 1.00 97.81 307 SER A N 1
ATOM 2482 C CA . SER A 1 307 ? -3.479 -3.313 3.379 1.00 97.81 307 SER A CA 1
ATOM 2483 C C . SER A 1 307 ? -4.485 -3.939 2.414 1.00 97.81 307 SER A C 1
ATOM 2485 O O . SER A 1 307 ? -5.625 -3.478 2.322 1.00 97.81 307 SER A O 1
ATOM 2487 N N . SER A 1 308 ? -4.092 -4.999 1.710 1.00 98.25 308 SER A N 1
ATOM 2488 C CA . SER A 1 308 ? -4.976 -5.706 0.791 1.00 98.25 308 SER A CA 1
ATOM 2489 C C . SER A 1 308 ? -6.100 -6.441 1.527 1.00 98.25 308 SER A C 1
ATOM 2491 O O . SER A 1 308 ? -7.245 -6.349 1.097 1.00 98.25 308 SER A O 1
ATOM 2493 N N . VAL A 1 309 ? -5.845 -7.075 2.674 1.00 98.69 309 VAL A N 1
ATOM 2494 C CA . VAL A 1 309 ? -6.910 -7.727 3.459 1.00 98.69 309 VAL A CA 1
ATOM 2495 C C . VAL A 1 309 ? -7.951 -6.714 3.945 1.00 98.69 309 VAL A C 1
ATOM 2497 O O . VAL A 1 309 ? -9.143 -6.963 3.784 1.00 98.69 309 VAL A O 1
ATOM 2500 N N . VAL A 1 310 ? -7.543 -5.532 4.426 1.00 98.12 310 VAL A N 1
ATOM 2501 C CA . VAL A 1 310 ? -8.489 -4.448 4.777 1.00 98.12 310 VAL A CA 1
ATOM 2502 C C . VAL A 1 310 ? -9.436 -4.132 3.609 1.00 98.12 310 VAL A C 1
ATOM 2504 O O . VAL A 1 310 ? -10.654 -4.066 3.787 1.00 98.12 310 VAL A O 1
ATOM 2507 N N . MET A 1 311 ? -8.893 -4.013 2.395 1.00 97.31 311 MET A N 1
ATOM 2508 C CA . MET A 1 311 ? -9.668 -3.728 1.182 1.00 97.31 311 MET A CA 1
ATOM 2509 C C . MET A 1 311 ? -10.560 -4.902 0.751 1.00 97.31 311 MET A C 1
ATOM 2511 O O . MET A 1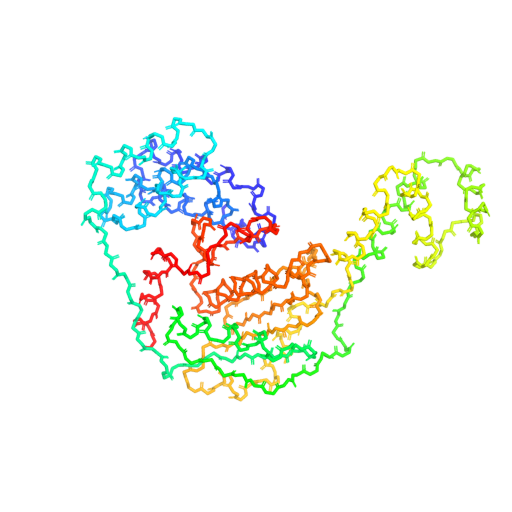 311 ? -11.704 -4.682 0.349 1.00 97.31 311 MET A O 1
ATOM 2515 N N . ILE A 1 312 ? -10.077 -6.144 0.868 1.00 98.31 312 ILE A N 1
ATOM 2516 C CA . ILE A 1 312 ? -10.851 -7.364 0.579 1.00 98.31 312 ILE A CA 1
ATOM 2517 C C . ILE A 1 312 ? -12.109 -7.400 1.450 1.00 98.31 312 ILE A C 1
ATOM 2519 O O . ILE A 1 312 ? -13.206 -7.606 0.928 1.00 98.31 312 ILE A O 1
ATOM 2523 N N . LEU A 1 313 ? -11.971 -7.086 2.741 1.00 97.44 313 LEU A N 1
ATOM 2524 C CA . LEU A 1 313 ? -13.080 -7.011 3.699 1.00 97.44 313 LEU A CA 1
ATOM 2525 C C . LEU A 1 313 ? -14.030 -5.824 3.448 1.00 97.44 313 LEU A C 1
ATOM 2527 O O . LEU A 1 313 ? -15.094 -5.731 4.068 1.00 97.44 313 LEU A O 1
ATOM 2531 N N . GLY A 1 314 ? -13.689 -4.938 2.510 1.00 95.69 314 GLY A N 1
ATOM 2532 C CA . GLY A 1 314 ? -14.468 -3.753 2.170 1.00 95.69 314 GLY A CA 1
ATOM 2533 C C . GLY A 1 314 ? -14.352 -2.638 3.205 1.00 95.69 314 GLY A C 1
ATOM 2534 O O . GLY A 1 314 ? -15.294 -1.865 3.353 1.00 95.69 314 GLY A O 1
ATOM 2535 N N . VAL A 1 315 ? -13.234 -2.579 3.930 1.00 95.56 315 VAL A N 1
ATOM 2536 C CA . VAL A 1 315 ? -12.920 -1.511 4.882 1.00 95.56 315 VAL A CA 1
ATOM 2537 C C . VAL A 1 315 ? -12.030 -0.469 4.202 1.00 95.56 315 VAL A C 1
ATOM 2539 O O . VAL A 1 315 ? -11.150 -0.796 3.407 1.00 95.56 315 VAL A O 1
ATOM 2542 N N . GLU A 1 316 ? -12.264 0.811 4.495 1.00 91.88 316 GLU A N 1
ATOM 2543 C CA . GLU A 1 316 ? -11.427 1.894 3.978 1.00 91.88 316 GLU A CA 1
ATOM 2544 C C . GLU A 1 316 ? -10.028 1.879 4.610 1.00 91.88 316 GLU A C 1
ATOM 2546 O O . GLU A 1 316 ? -9.876 1.687 5.820 1.00 91.88 316 GLU A O 1
ATOM 2551 N N . ARG A 1 317 ? -9.007 2.178 3.798 1.00 92.88 317 ARG A N 1
ATOM 2552 C CA . ARG A 1 317 ? -7.616 2.323 4.253 1.00 92.88 317 ARG A CA 1
ATOM 2553 C C . ARG A 1 317 ? -7.468 3.377 5.352 1.00 92.88 317 ARG A C 1
ATOM 2555 O O . ARG A 1 317 ? -8.201 4.371 5.380 1.00 92.88 317 ARG A O 1
ATOM 2562 N N . ALA A 1 318 ? -6.471 3.177 6.212 1.00 95.62 318 ALA A N 1
ATOM 2563 C CA . ALA A 1 318 ? -6.070 4.165 7.203 1.00 95.62 318 ALA A CA 1
ATOM 2564 C C . ALA A 1 318 ? -5.666 5.486 6.556 1.00 95.62 318 ALA A C 1
ATOM 2566 O O . ALA A 1 318 ? -5.129 5.538 5.446 1.00 95.62 318 ALA A O 1
ATOM 2567 N N . THR A 1 319 ? -5.877 6.546 7.321 1.00 95.50 319 THR A N 1
ATOM 2568 C CA . THR A 1 319 ? -5.477 7.906 6.971 1.00 95.50 319 THR A CA 1
ATOM 2569 C C . THR A 1 319 ? -4.153 8.303 7.616 1.00 95.50 319 THR A C 1
ATOM 2571 O O . THR A 1 319 ? -3.629 9.360 7.294 1.00 95.50 319 THR A O 1
ATOM 2574 N N . VAL A 1 320 ? -3.583 7.478 8.503 1.00 94.00 320 VAL A N 1
ATOM 2575 C CA . VAL A 1 320 ? -2.277 7.710 9.142 1.00 94.00 320 VAL A CA 1
ATOM 2576 C C . VAL A 1 320 ? -1.183 6.849 8.506 1.00 94.00 320 VAL A C 1
ATOM 2578 O O . VAL A 1 320 ? -1.342 5.637 8.373 1.00 94.00 320 VAL A O 1
ATOM 2581 N N . GLN A 1 321 ? -0.065 7.469 8.110 1.00 92.75 321 GLN A N 1
ATOM 2582 C CA . GLN A 1 321 ? 0.937 6.832 7.246 1.00 92.75 321 GLN A CA 1
ATOM 2583 C C . GLN A 1 321 ? 1.577 5.584 7.854 1.00 92.75 321 GLN A C 1
A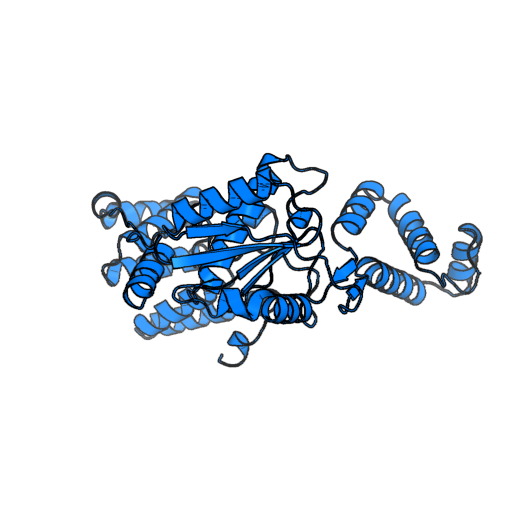TOM 2585 O O . GLN A 1 321 ? 1.826 4.630 7.132 1.00 92.75 321 GLN A O 1
ATOM 2590 N N . HIS A 1 322 ? 1.836 5.573 9.163 1.00 93.44 322 HIS A N 1
ATOM 2591 C CA . HIS A 1 322 ? 2.529 4.454 9.798 1.00 93.44 322 HIS A CA 1
ATOM 2592 C C . HIS A 1 322 ? 1.676 3.173 9.856 1.00 93.44 322 HIS A C 1
ATOM 2594 O O . HIS A 1 322 ? 2.219 2.111 10.126 1.00 93.44 322 HIS A O 1
ATOM 2600 N N . CYS A 1 323 ? 0.361 3.232 9.620 1.00 96.94 323 CYS A N 1
ATOM 2601 C CA . CYS A 1 323 ? -0.503 2.054 9.675 1.00 96.94 323 CYS A CA 1
ATOM 2602 C C . CYS A 1 323 ? -0.221 1.087 8.522 1.00 96.94 323 CYS A C 1
ATOM 2604 O O . CYS A 1 323 ? -0.126 1.512 7.370 1.00 96.94 323 CYS A O 1
ATOM 2606 N N . ALA A 1 324 ? -0.233 -0.224 8.785 1.00 97.19 324 ALA A N 1
ATOM 2607 C CA . ALA A 1 324 ? -0.097 -1.230 7.734 1.00 97.19 324 ALA A CA 1
ATOM 2608 C C . ALA A 1 324 ? -1.150 -1.091 6.615 1.00 97.19 324 ALA A C 1
ATOM 2610 O O . ALA A 1 324 ? -0.862 -1.383 5.455 1.00 97.19 324 ALA A O 1
ATOM 2611 N N . SER A 1 325 ? -2.354 -0.594 6.922 1.00 96.00 325 SER A N 1
ATOM 2612 C CA . SER A 1 325 ? -3.428 -0.445 5.934 1.00 96.00 325 SER A CA 1
ATOM 2613 C C . SER A 1 325 ? -3.328 0.817 5.070 1.00 96.00 325 SER A C 1
ATOM 2615 O O . SER A 1 325 ? -3.992 0.883 4.031 1.00 96.00 325 SER A O 1
ATOM 2617 N N . ALA A 1 326 ? -2.483 1.784 5.444 1.00 94.62 326 ALA A N 1
ATOM 2618 C CA . ALA A 1 326 ? -2.314 3.037 4.715 1.00 94.62 326 ALA A CA 1
ATOM 2619 C C . ALA A 1 326 ? -1.802 2.805 3.288 1.00 94.62 326 ALA A C 1
ATOM 2621 O O . ALA A 1 326 ? -1.080 1.845 3.000 1.00 94.62 326 ALA A O 1
ATOM 2622 N N . TYR A 1 327 ? -2.181 3.691 2.374 1.00 90.69 327 TYR A N 1
ATOM 2623 C CA . TYR A 1 327 ? -1.725 3.623 0.992 1.00 90.69 327 TYR A CA 1
ATOM 2624 C C . TYR A 1 327 ? -0.257 4.069 0.878 1.00 90.69 327 TYR A C 1
ATOM 2626 O O . TYR A 1 327 ? 0.094 5.129 1.387 1.00 90.69 327 TYR A O 1
ATOM 2634 N N . ALA A 1 328 ? 0.575 3.269 0.203 1.00 91.00 328 ALA A N 1
ATOM 2635 C CA . ALA A 1 328 ? 1.979 3.571 -0.077 1.00 91.00 328 ALA A CA 1
ATOM 2636 C C . ALA A 1 328 ? 2.214 3.672 -1.592 1.00 91.00 328 ALA A C 1
ATOM 2638 O O . ALA A 1 328 ? 1.708 2.858 -2.366 1.00 91.00 328 ALA A O 1
ATOM 2639 N N . ASN A 1 329 ? 2.979 4.679 -2.009 1.00 87.31 329 ASN A N 1
ATOM 2640 C CA . ASN A 1 329 ? 3.316 4.978 -3.405 1.00 87.31 329 ASN A CA 1
ATOM 2641 C C . ASN A 1 329 ? 4.802 4.812 -3.711 1.00 87.31 329 ASN A C 1
ATOM 2643 O O . ASN A 1 329 ? 5.196 4.860 -4.875 1.00 87.31 329 ASN A O 1
ATOM 2647 N N . SER A 1 330 ? 5.625 4.644 -2.684 1.00 89.69 330 SER A N 1
ATOM 2648 C CA . SER A 1 330 ? 7.055 4.434 -2.827 1.00 89.69 330 SER A CA 1
ATOM 2649 C C . SER A 1 330 ? 7.537 3.398 -1.823 1.00 89.69 330 SER A C 1
ATOM 2651 O O . SER A 1 330 ? 6.850 3.080 -0.851 1.00 89.69 330 SER A O 1
ATOM 2653 N N . TYR A 1 331 ? 8.733 2.877 -2.065 1.00 93.00 331 TYR A N 1
ATOM 2654 C CA . TYR A 1 331 ? 9.389 1.935 -1.165 1.00 93.00 331 TYR A CA 1
ATOM 2655 C C . TYR A 1 331 ? 9.667 2.567 0.198 1.00 93.00 331 TYR A C 1
ATOM 2657 O O . TYR A 1 331 ? 9.428 1.946 1.225 1.00 93.00 331 TYR A O 1
ATOM 2665 N N . GLU A 1 332 ? 10.058 3.838 0.204 1.00 92.62 332 GLU A N 1
ATOM 2666 C CA . GLU A 1 332 ? 10.309 4.621 1.411 1.00 92.62 332 GLU A CA 1
ATOM 2667 C C . GLU A 1 332 ? 9.020 4.800 2.223 1.00 92.62 332 GLU A C 1
ATOM 2669 O O . GLU A 1 332 ? 9.050 4.741 3.449 1.00 92.62 332 GLU A O 1
ATOM 2674 N N . GLU A 1 333 ? 7.869 4.970 1.557 1.00 92.88 333 GLU A N 1
ATOM 2675 C CA . GLU A 1 333 ? 6.574 4.997 2.242 1.00 92.88 333 GLU A CA 1
ATOM 2676 C C . GLU A 1 333 ? 6.220 3.633 2.848 1.00 92.88 333 GLU A C 1
ATOM 2678 O O . GLU A 1 333 ? 5.625 3.611 3.922 1.00 92.88 333 GLU A O 1
ATOM 2683 N N . PHE A 1 334 ? 6.596 2.507 2.226 1.00 95.25 334 PHE A N 1
ATOM 2684 C CA . PHE A 1 334 ? 6.439 1.198 2.871 1.00 95.25 334 PHE A CA 1
ATOM 2685 C C . PHE A 1 334 ? 7.340 1.044 4.092 1.00 95.25 334 PHE A C 1
ATOM 2687 O O . PHE A 1 334 ? 6.865 0.585 5.122 1.00 95.25 334 PHE A O 1
ATOM 2694 N N . ASP A 1 335 ? 8.602 1.458 4.000 1.00 95.00 335 ASP A N 1
ATOM 2695 C CA . ASP A 1 335 ? 9.583 1.306 5.084 1.00 95.00 335 ASP A CA 1
ATOM 2696 C C . ASP A 1 335 ? 9.231 2.149 6.323 1.00 95.00 335 ASP A C 1
ATOM 2698 O O . ASP A 1 335 ? 9.730 1.922 7.425 1.00 95.00 335 ASP A O 1
ATOM 2702 N N . GLN A 1 336 ? 8.358 3.144 6.156 1.00 92.88 336 GLN A N 1
ATOM 2703 C CA . GLN A 1 336 ? 7.831 3.968 7.242 1.00 92.88 336 GLN A CA 1
ATOM 2704 C C . GLN A 1 336 ? 6.595 3.365 7.923 1.00 92.88 336 GLN A C 1
ATOM 2706 O O . GLN A 1 336 ? 6.175 3.878 8.967 1.00 92.88 336 GLN A O 1
ATOM 2711 N N . LYS A 1 337 ? 6.010 2.304 7.358 1.00 95.12 337 LYS A N 1
ATOM 2712 C CA . LYS A 1 337 ? 4.845 1.614 7.914 1.00 95.12 337 LYS A CA 1
ATOM 2713 C C . LYS A 1 337 ? 5.278 0.599 8.962 1.00 95.12 337 LYS A C 1
ATOM 2715 O O . LYS A 1 337 ? 6.340 -0.002 8.891 1.00 95.12 337 LYS A O 1
ATOM 2720 N N . GLN A 1 338 ? 4.417 0.386 9.942 1.00 94.88 338 GLN A N 1
ATOM 2721 C CA . GLN A 1 338 ? 4.532 -0.725 10.871 1.00 94.88 338 GLN A CA 1
ATOM 2722 C C . GLN A 1 338 ? 3.786 -1.941 10.314 1.00 94.88 338 GLN A C 1
ATOM 2724 O O . GLN A 1 338 ? 2.850 -1.809 9.524 1.00 94.88 338 GLN A O 1
ATOM 2729 N N . ASP A 1 339 ? 4.141 -3.132 10.780 1.00 94.75 339 ASP A N 1
ATOM 2730 C CA . ASP A 1 339 ? 3.469 -4.391 10.448 1.00 94.75 339 ASP A CA 1
ATOM 2731 C C . ASP A 1 339 ? 2.228 -4.655 11.322 1.00 94.75 339 ASP A C 1
ATOM 2733 O O . ASP A 1 339 ? 1.906 -5.800 11.635 1.00 94.75 339 ASP A O 1
ATOM 2737 N N . ARG A 1 340 ? 1.533 -3.579 11.718 1.00 95.44 340 ARG A N 1
ATOM 2738 C CA . ARG A 1 340 ? 0.342 -3.591 12.579 1.00 95.44 340 ARG A CA 1
ATOM 2739 C C . ARG A 1 340 ? -0.723 -2.604 12.127 1.00 95.44 340 ARG A C 1
ATOM 2741 O O . ARG A 1 340 ? -0.423 -1.541 11.566 1.00 95.44 340 ARG A O 1
ATOM 2748 N N . LEU A 1 341 ? -1.972 -2.936 12.429 1.00 96.94 341 LEU A N 1
ATOM 2749 C CA . LEU A 1 341 ? -3.120 -2.067 12.183 1.00 96.94 341 LEU A CA 1
ATOM 2750 C C . LEU A 1 341 ? -3.201 -0.950 13.239 1.00 96.94 341 LEU A C 1
ATOM 2752 O O . LEU A 1 341 ? -2.986 -1.183 14.424 1.00 96.94 341 LEU A O 1
ATOM 2756 N N . CYS A 1 342 ? -3.494 0.275 12.801 1.00 95.75 342 CYS A N 1
ATOM 2757 C CA . CYS A 1 342 ? -3.735 1.418 13.688 1.00 95.75 342 CYS A CA 1
ATOM 2758 C C . CYS A 1 342 ? -5.153 1.384 14.275 1.00 95.75 342 CYS A C 1
ATOM 2760 O O . CYS A 1 342 ? -6.029 0.685 13.750 1.00 95.75 342 CYS A O 1
ATOM 2762 N N . ALA A 1 343 ? -5.412 2.189 15.305 1.00 94.88 343 ALA A N 1
ATOM 2763 C CA . ALA A 1 343 ? -6.705 2.250 15.976 1.00 94.88 343 ALA A CA 1
ATOM 2764 C C . ALA A 1 343 ? -7.863 2.568 15.028 1.00 94.88 343 ALA A C 1
ATOM 2766 O O . ALA A 1 343 ? -8.878 1.882 15.063 1.00 94.88 343 ALA A O 1
ATOM 2767 N N . GLU A 1 344 ? -7.694 3.534 14.120 1.00 94.81 344 GLU A N 1
ATOM 2768 C CA . GLU A 1 344 ? -8.714 3.869 13.112 1.00 94.81 344 GLU A CA 1
ATOM 2769 C C . GLU A 1 344 ? -9.107 2.645 12.266 1.00 94.81 344 GLU A C 1
ATOM 2771 O O . GLU A 1 344 ? -10.278 2.451 11.941 1.00 94.81 344 GLU A O 1
ATOM 2776 N N . THR A 1 345 ? -8.135 1.803 11.899 1.00 96.75 345 THR A N 1
ATOM 2777 C CA . THR A 1 345 ? -8.419 0.586 11.125 1.00 96.75 345 THR A CA 1
ATOM 2778 C C . THR A 1 345 ? -9.085 -0.478 11.988 1.00 96.75 345 THR A C 1
ATOM 2780 O O . THR A 1 345 ? -10.024 -1.125 11.529 1.00 96.75 345 THR A O 1
ATOM 2783 N N . LEU A 1 346 ? -8.630 -0.647 13.232 1.00 96.81 346 LEU A N 1
ATOM 2784 C CA . LEU A 1 346 ? -9.215 -1.597 14.177 1.00 96.81 346 LEU A CA 1
ATOM 2785 C C . LEU A 1 346 ? -10.674 -1.253 14.491 1.00 96.81 346 LEU A C 1
ATOM 2787 O O . LEU A 1 346 ? -11.515 -2.139 14.429 1.00 96.81 346 LEU A O 1
ATOM 2791 N N . GLU A 1 347 ? -11.006 0.017 14.736 1.00 95.19 347 GLU A N 1
ATOM 2792 C CA . GLU A 1 347 ? -12.388 0.470 14.962 1.00 95.19 347 GLU A CA 1
ATOM 2793 C C . GLU A 1 347 ? -13.303 0.092 13.786 1.00 95.19 347 GLU A C 1
ATOM 2795 O O . GLU A 1 347 ? -14.343 -0.538 13.981 1.00 95.19 347 GLU A O 1
ATOM 2800 N N . ARG A 1 348 ? -12.874 0.376 12.549 1.00 95.88 348 ARG A N 1
ATOM 2801 C CA . ARG A 1 348 ? -13.634 0.007 11.341 1.00 95.88 348 ARG A CA 1
ATOM 2802 C C . ARG A 1 348 ? -13.768 -1.506 11.166 1.00 95.88 348 ARG A C 1
ATOM 2804 O O . ARG A 1 348 ? -14.790 -1.986 10.677 1.00 95.88 348 ARG A O 1
ATOM 2811 N N . LEU A 1 349 ? -12.743 -2.273 11.535 1.00 97.56 349 LEU A N 1
ATOM 2812 C CA . LEU A 1 349 ? -12.793 -3.734 11.487 1.00 97.56 349 LEU A CA 1
ATOM 2813 C C . LEU A 1 349 ? -13.719 -4.311 12.560 1.00 97.56 349 LEU A C 1
ATOM 2815 O O . LEU A 1 349 ? -14.444 -5.252 12.260 1.00 97.56 349 LEU A O 1
ATOM 2819 N N . ILE A 1 350 ? -13.762 -3.738 13.765 1.00 96.62 350 ILE A N 1
ATOM 2820 C CA . ILE A 1 350 ? -14.713 -4.132 14.818 1.00 96.62 350 ILE A CA 1
ATOM 2821 C C . ILE A 1 350 ? -16.148 -3.943 14.316 1.00 96.62 350 ILE A C 1
ATOM 2823 O O . ILE A 1 350 ? -16.957 -4.868 14.402 1.00 96.62 350 ILE A O 1
ATOM 2827 N N . GLU A 1 351 ? -16.448 -2.786 13.722 1.00 95.81 351 GLU A N 1
ATOM 2828 C CA . GLU A 1 351 ? -17.748 -2.524 13.092 1.00 95.81 351 GLU A CA 1
ATOM 2829 C C . GLU A 1 351 ? -18.041 -3.529 11.971 1.00 95.81 351 GLU A C 1
ATOM 2831 O O . GLU A 1 351 ? -19.135 -4.093 11.894 1.00 95.81 351 GLU A O 1
ATOM 2836 N N . LYS A 1 352 ? -17.045 -3.820 11.126 1.00 96.12 352 LYS A N 1
ATOM 2837 C CA . LYS A 1 352 ? -17.179 -4.815 10.062 1.00 96.12 352 LYS A CA 1
ATOM 2838 C C . LYS A 1 352 ? -17.464 -6.211 10.618 1.00 96.12 352 LYS A C 1
ATOM 2840 O O . LYS A 1 352 ? -18.317 -6.910 10.073 1.00 96.12 352 LYS A O 1
ATOM 2845 N N . TYR A 1 353 ? -16.800 -6.614 11.696 1.00 96.56 353 TYR A N 1
ATOM 2846 C CA . TYR A 1 353 ? -16.941 -7.941 12.297 1.00 96.56 353 TYR A CA 1
ATOM 2847 C C . TYR A 1 353 ? -18.290 -8.101 12.989 1.00 96.56 353 TYR A C 1
ATOM 2849 O O . TYR A 1 353 ? -18.781 -9.221 13.081 1.00 96.56 353 TYR A O 1
ATOM 2857 N N . ALA A 1 354 ? -18.923 -7.014 13.431 1.00 94.06 354 ALA A N 1
ATOM 2858 C CA . ALA A 1 354 ? -20.298 -7.046 13.922 1.00 94.06 354 ALA A CA 1
ATOM 2859 C C . ALA A 1 354 ? -21.326 -7.345 12.811 1.00 94.06 354 ALA A C 1
ATOM 2861 O O . ALA A 1 354 ? -22.447 -7.738 13.119 1.00 94.06 354 ALA A O 1
ATOM 2862 N N . SER A 1 355 ? -20.949 -7.179 11.534 1.00 90.75 355 SER A N 1
ATOM 2863 C CA . SER A 1 355 ? -21.799 -7.483 10.370 1.00 90.75 355 SER A CA 1
ATOM 2864 C C . SER A 1 355 ? -21.622 -8.891 9.792 1.00 90.75 355 SER A C 1
ATOM 2866 O O . SER A 1 355 ? -22.334 -9.233 8.847 1.00 90.75 355 SER A O 1
ATOM 2868 N N . PHE A 1 356 ? -20.651 -9.657 10.300 1.00 87.81 356 PHE A N 1
ATOM 2869 C CA . PHE A 1 356 ? -20.407 -11.044 9.898 1.00 87.81 356 PHE A CA 1
ATOM 2870 C C . PHE A 1 356 ? -21.468 -12.004 10.429 1.00 87.81 356 PHE A C 1
ATOM 2872 O O . PHE A 1 356 ? -21.871 -11.841 11.607 1.00 87.81 356 PHE A O 1
#

Sequence (356 aa):
MAELDRTFNVFARRESQVYFDFAYAQLYRGDLAGAKSTFERGLRLHPSNFDGQIRLAELEVRSGRPQPALERLQFVASRSTDEDQRAYARQLIETHDLEAQRTTLVLPDRFDHRLLMVPIDLVPEALLEAVRSRIEQEFRIRVEIVDGIPLPETLPSRDFLDRLLTEVVAHIEESNSPDELAWFYTFLGLPASGPRTREERERVVLALLNAQEDGAAIWRDWRWRYTVAVDGKALLDHLRSELQAELEEPKTLGVLAITAHDVYNGESGPLFALTPKGAGVIPYVRFFRPQDSYETGLHRTIVQSLSSVVMILGVERATVQHCASAYANSYEEFDQKQDRLCAETLERLIEKYASF